Protein 3BRN (pdb70)

InterPro domains:
  IPR002970 Tick histamine-binding protein [PF02098] (32-170)
  IPR012674 Calycin [G3DSA:2.40.128.20] (18-174)
  IPR012674 Calycin [SSF50814] (31-172)

B-factor: mean 43.74, std 11.03, range [18.43, 107.44]

Structure (mmCIF, N/CA/C/O backbone):
data_3BRN
#
_entry.id   3BRN
#
_cell.length_a   91.694
_cell.length_b   91.694
_cell.length_c   37.836
_cell.angle_alpha   90.000
_cell.angle_beta   90.000
_cell.angle_gamma   120.000
#
_symmetry.space_group_name_H-M   'P 31'
#
loop_
_entity.id
_entity.type
_entity.pdbx_description
1 polymer Lipocalin
2 non-p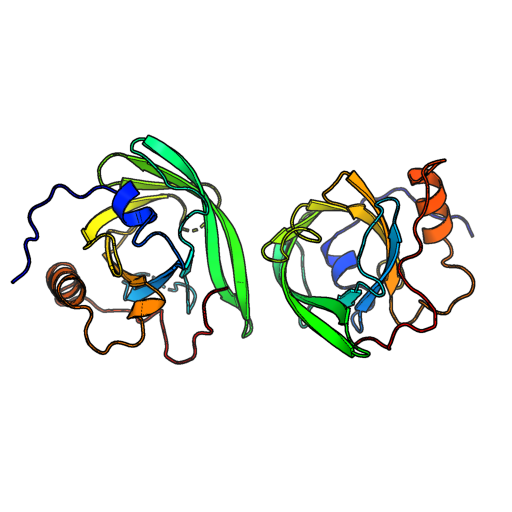olymer SEROTONIN
3 water water
#
loop_
_atom_site.group_PDB
_atom_site.id
_atom_site.type_symbol
_atom_site.label_atom_id
_atom_site.label_alt_id
_atom_site.label_comp_id
_atom_site.label_asym_id
_atom_site.label_entity_id
_atom_site.label_seq_id
_atom_site.pdbx_PDB_ins_code
_atom_site.Cartn_x
_atom_site.Cartn_y
_atom_site.Cartn_z
_atom_site.occupancy
_atom_site.B_iso_or_equiv
_atom_site.auth_seq_id
_atom_site.auth_comp_id
_atom_site.auth_asym_id
_atom_site.auth_atom_id
_atom_site.pdbx_PDB_model_num
ATOM 1 N N . ALA A 1 5 ? -30.388 49.439 -16.350 1.00 52.84 5 ALA A N 1
ATOM 2 C CA . ALA A 1 5 ? -30.952 48.915 -15.063 1.00 59.00 5 ALA A CA 1
ATOM 3 C C . ALA A 1 5 ? -29.918 48.986 -13.937 1.00 57.08 5 ALA A C 1
ATOM 4 O O . ALA A 1 5 ? -28.718 48.791 -14.165 1.00 55.04 5 ALA A O 1
ATOM 6 N N . GLN A 1 6 ? -30.393 49.267 -12.724 1.00 50.46 6 GLN A N 1
ATOM 7 C CA . GLN A 1 6 ? -29.513 49.468 -11.577 1.00 47.33 6 GLN A CA 1
ATOM 8 C C . GLN A 1 6 ? -28.642 48.258 -11.275 1.00 41.60 6 GLN A C 1
ATOM 9 O O . GLN A 1 6 ? -29.075 47.111 -11.416 1.00 39.81 6 GLN A O 1
ATOM 15 N N . CYS A 1 7 ? -27.406 48.528 -10.863 1.00 38.53 7 CYS A N 1
ATOM 16 C CA . CYS A 1 7 ? -26.473 47.481 -10.451 1.00 42.51 7 CYS A CA 1
ATOM 17 C C . CYS A 1 7 ? -26.726 47.186 -8.980 1.00 42.04 7 CYS A C 1
ATOM 18 O O . CYS A 1 7 ? -27.143 48.072 -8.233 1.00 40.13 7 CYS A O 1
ATOM 21 N N . ASP A 1 8 ? -26.420 45.966 -8.551 1.00 36.85 8 ASP A N 1
ATOM 22 C CA . ASP A 1 8 ? -26.570 45.616 -7.149 1.00 38.79 8 ASP A CA 1
ATOM 23 C C . ASP A 1 8 ? -25.224 45.293 -6.526 1.00 35.98 8 ASP A C 1
ATOM 24 O O . ASP A 1 8 ? -24.726 44.182 -6.659 1.00 34.83 8 ASP A O 1
ATOM 29 N N . PHE A 1 9 ? -24.649 46.261 -5.820 1.00 36.01 9 PHE A N 1
ATOM 30 C CA . PHE A 1 9 ? -23.310 46.108 -5.257 1.00 32.02 9 PHE A CA 1
ATOM 31 C C . PHE A 1 9 ? -23.337 45.638 -3.803 1.00 37.54 9 PHE A C 1
ATOM 32 O O . PHE A 1 9 ? -22.324 45.694 -3.106 1.00 35.43 9 PHE A O 1
ATOM 40 N N . GLY A 1 10 ? -24.499 45.176 -3.352 1.00 40.64 10 GLY A N 1
ATOM 41 C CA . GLY A 1 10 ? -24.601 44.419 -2.115 1.00 45.76 10 GLY A CA 1
ATOM 42 C C . GLY A 1 10 ? -24.295 42.968 -2.416 1.00 44.85 10 GLY A C 1
ATOM 43 O O . GLY A 1 10 ? -24.664 42.449 -3.472 1.00 46.07 10 GLY A O 1
ATOM 44 N N . GLY A 1 11 ? -23.516 42.337 -1.556 1.00 47.07 11 GLY A N 1
ATOM 45 C CA . GLY A 1 11 ? -23.177 40.943 -1.790 1.00 49.08 11 GLY A CA 1
ATOM 46 C C . GLY A 1 11 ? -24.100 40.010 -1.028 1.00 49.45 11 GLY A C 1
ATOM 47 O O . GLY A 1 11 ? -25.310 40.223 -0.977 1.00 40.17 11 GLY A O 1
ATOM 48 N N . PRO A 1 12 ? -23.511 38.983 -0.405 1.00 48.77 12 PRO A N 1
ATOM 49 C CA . PRO A 1 12 ? -22.070 38.839 -0.564 1.00 43.91 12 PRO A CA 1
ATOM 50 C C . PRO A 1 12 ? -21.700 38.316 -1.945 1.00 39.18 12 PRO A C 1
ATOM 51 O O . PRO A 1 12 ? -22.571 37.944 -2.731 1.00 35.07 12 PRO A O 1
ATOM 55 N N . PHE A 1 13 ? -20.402 38.300 -2.230 1.00 36.90 13 PHE A N 1
ATOM 56 C CA . PHE A 1 13 ? -19.896 37.796 -3.499 1.00 37.56 13 PHE A CA 1
ATOM 57 C C . PHE A 1 13 ? -19.050 36.545 -3.291 1.00 35.46 13 PHE A C 1
ATOM 58 O O . PHE A 1 13 ? -18.136 36.530 -2.465 1.00 37.79 13 PHE A O 1
ATOM 66 N N . GLN A 1 14 ? -19.363 35.500 -4.047 1.00 32.62 14 GLN A N 1
ATOM 67 C CA . GLN A 1 14 ? -18.796 34.174 -3.817 1.00 31.26 14 GLN A CA 1
ATOM 68 C C . GLN A 1 14 ? -17.650 33.890 -4.788 1.00 37.25 14 GLN A C 1
ATOM 69 O O . GLN A 1 14 ? -17.868 33.812 -5.997 1.00 33.21 14 GLN A O 1
ATOM 75 N N . ALA A 1 15 ? -16.435 33.792 -4.244 1.00 27.00 15 ALA A N 1
ATOM 76 C CA . ALA A 1 15 ? -15.235 33.491 -5.000 1.00 32.35 15 ALA A CA 1
ATOM 77 C C . ALA A 1 15 ? -15.280 32.275 -5.931 1.00 33.44 15 ALA A C 1
ATOM 78 O O . ALA A 1 15 ? -14.798 32.351 -7.052 1.00 34.52 15 ALA A O 1
ATOM 80 N N . TYR A 1 16 ? -15.801 31.138 -5.481 1.00 32.80 16 TYR A N 1
ATOM 81 C CA . TYR A 1 16 ? -15.861 30.000 -6.390 1.00 35.19 16 TYR A CA 1
ATOM 82 C C . TYR A 1 16 ? -16.716 30.304 -7.634 1.00 35.46 16 TYR A C 1
ATOM 83 O O . TYR A 1 16 ? -16.330 29.959 -8.742 1.00 38.24 16 TYR A O 1
ATOM 92 N N . LYS A 1 17 ? -17.811 31.044 -7.464 1.00 31.91 17 LYS A N 1
ATOM 93 C CA . LYS A 1 17 ? -18.629 31.455 -8.604 1.00 32.76 17 LYS A CA 1
ATOM 94 C C . LYS A 1 17 ? -17.916 32.454 -9.515 1.00 33.14 17 LYS A C 1
ATOM 95 O O . LYS A 1 17 ? -18.078 32.420 -10.731 1.00 32.31 17 LYS A O 1
ATOM 101 N N . SER A 1 18 ? -17.165 33.380 -8.931 1.00 31.91 18 SER A N 1
ATOM 102 C CA . SER A 1 18 ? -16.363 34.290 -9.724 1.00 31.15 18 SER A CA 1
ATOM 103 C C . SER A 1 18 ? -15.299 33.528 -10.543 1.00 29.93 18 SER A C 1
ATOM 104 O O . SER A 1 18 ? -15.103 33.783 -11.733 1.00 34.70 18 SER A O 1
ATOM 107 N N . VAL A 1 19 ? -14.566 32.646 -9.882 1.00 27.64 19 VAL A N 1
ATOM 108 C CA . VAL A 1 19 ? -13.474 31.918 -10.521 1.00 32.11 19 VAL A CA 1
ATOM 109 C C . VAL A 1 19 ? -13.986 30.936 -11.590 1.00 35.90 19 VAL A C 1
ATOM 110 O O . VAL A 1 19 ? -13.354 30.752 -12.627 1.00 34.02 19 VAL A O 1
ATOM 114 N N . ASN A 1 20 ? -15.131 30.322 -11.387 1.00 39.66 20 ASN A N 1
ATOM 115 C CA . ASN A 1 20 ? -15.739 29.538 -12.438 1.00 37.34 20 ASN A CA 1
ATOM 116 C C . ASN A 1 20 ? -16.311 30.342 -13.560 1.00 38.11 20 ASN A C 1
ATOM 117 O O . ASN A 1 20 ? -16.293 29.923 -14.665 1.00 41.76 20 ASN A O 1
ATOM 122 N N . GLY A 1 21 ? -16.884 31.478 -13.253 1.00 33.23 21 GLY A N 1
ATOM 123 C CA . GLY A 1 21 ? -17.422 32.373 -14.263 1.00 37.25 21 GLY A CA 1
ATOM 124 C C . GLY A 1 21 ? -18.483 31.706 -15.119 1.00 45.62 21 GLY A C 1
ATOM 125 O O . GLY A 1 21 ? -19.211 30.838 -14.640 1.00 44.50 21 GLY A O 1
ATOM 126 N N . PRO A 1 22 ? -18.460 31.980 -16.432 1.00 46.61 22 PRO A N 1
ATOM 127 C CA . PRO A 1 22 ? -19.492 31.469 -17.327 1.00 49.46 22 PRO A CA 1
ATOM 128 C C . PRO A 1 22 ? -19.372 29.962 -17.507 1.00 49.38 22 PRO A C 1
ATOM 129 O O . PRO A 1 22 ? -20.247 29.339 -18.112 1.00 55.99 22 PRO A O 1
ATOM 133 N N . GLY A 1 23 ? -18.278 29.388 -17.018 1.00 49.95 23 GLY A N 1
ATOM 134 C CA . GLY A 1 23 ? -18.033 27.955 -17.158 1.00 49.69 23 GLY A CA 1
ATOM 135 C C . GLY A 1 23 ? -17.201 27.585 -18.376 1.00 52.15 23 GLY A C 1
ATOM 136 O O . GLY A 1 23 ? -17.202 26.433 -18.816 1.00 48.37 23 GLY A O 1
ATOM 137 N N . ASN A 1 24 ? -16.474 28.561 -18.910 1.00 49.67 24 ASN A N 1
ATOM 138 C CA . ASN A 1 24 ? -15.627 28.356 -20.085 1.00 51.25 24 ASN A CA 1
ATOM 139 C C . ASN A 1 24 ? -14.686 29.548 -20.252 1.00 49.13 24 ASN A C 1
ATOM 140 O O . ASN A 1 24 ? -14.844 30.561 -19.565 1.00 45.92 24 ASN A O 1
ATOM 145 N N . GLY A 1 25 ? -13.671 29.386 -21.100 1.00 39.71 25 GLY A N 1
ATOM 146 C CA . GLY A 1 25 ? -12.763 30.479 -21.454 1.00 40.17 25 GLY A CA 1
ATOM 147 C C . GLY A 1 25 ? -11.879 30.990 -20.326 1.00 37.98 25 GLY A C 1
ATOM 148 O O . GLY A 1 25 ? -11.269 30.204 -19.571 1.00 36.28 25 GLY A O 1
ATOM 149 N N . GLY A 1 26 ? -11.749 32.314 -20.262 1.00 33.86 26 GLY A N 1
ATOM 150 C CA . GLY A 1 26 ? -10.886 32.950 -19.276 1.00 31.90 26 GLY A CA 1
ATOM 151 C C . GLY A 1 26 ? -11.105 34.444 -19.188 1.00 35.88 26 GLY A C 1
ATOM 152 O O . GLY A 1 26 ? -12.021 34.978 -19.813 1.00 31.79 26 GLY A O 1
ATOM 153 N N . TYR A 1 27 ? -10.279 35.098 -18.369 1.00 35.22 27 TYR A N 1
ATOM 154 C CA . TYR A 1 27 ? -10.423 36.514 -18.044 1.00 32.39 27 TYR A CA 1
ATOM 155 C C . TYR A 1 27 ? -9.112 37.268 -18.292 1.00 35.43 27 TYR A C 1
ATOM 156 O O . TYR A 1 27 ? -8.040 36.826 -17.865 1.00 34.19 27 TYR A O 1
ATOM 165 N N . TYR A 1 28 ? -9.206 38.398 -18.995 1.00 29.43 28 TYR A N 1
ATOM 166 C CA . TYR A 1 28 ? -8.076 39.291 -19.152 1.00 32.86 28 TYR A CA 1
ATOM 167 C C . TYR A 1 28 ? -8.105 40.276 -18.008 1.00 31.75 28 TYR A C 1
ATOM 168 O O . TYR A 1 28 ? -9.181 40.750 -17.657 1.00 30.38 28 TYR A O 1
ATOM 177 N N . LEU A 1 29 ? -6.927 40.719 -17.569 1.00 32.16 29 LEU A N 1
ATOM 178 C CA . LEU A 1 29 ? -6.877 41.831 -16.620 1.00 33.74 29 LEU A CA 1
ATOM 179 C C . LEU A 1 29 ? -7.015 43.075 -17.487 1.00 29.68 29 LEU A C 1
ATOM 180 O O . LEU A 1 29 ? -6.150 43.335 -18.309 1.00 32.83 29 LEU A O 1
ATOM 185 N N . ARG A 1 30 ? -8.205 43.687 -17.456 1.00 28.66 30 ARG A N 1
ATOM 186 C CA . ARG A 1 30 ? -8.547 44.795 -18.341 1.00 31.40 30 ARG A CA 1
ATOM 187 C C . ARG A 1 30 ? -8.004 46.138 -17.854 1.00 35.45 30 ARG A C 1
ATOM 188 O O . ARG A 1 30 ? -7.492 46.933 -18.647 1.00 35.15 30 ARG A O 1
ATOM 196 N N . LYS A 1 31 ? -8.232 46.450 -16.580 1.00 32.54 31 LYS A N 1
ATOM 197 C CA . LYS A 1 31 ? -7.711 47.699 -15.999 1.00 32.27 31 LYS A CA 1
ATOM 198 C C . LYS A 1 31 ? -7.210 47.399 -14.601 1.00 33.52 31 LYS A C 1
ATOM 199 O O . LYS A 1 31 ? -7.835 46.623 -13.893 1.00 29.57 31 LYS A O 1
ATOM 205 N N . THR A 1 32 ? -6.215 48.164 -14.143 1.00 31.17 32 THR A N 1
ATOM 206 C CA . THR A 1 32 ? -5.727 48.040 -12.765 1.00 35.67 32 THR A CA 1
ATOM 207 C C . THR A 1 32 ? -5.207 49.388 -12.262 1.00 33.93 32 THR A C 1
ATOM 208 O O . THR A 1 32 ? -4.856 50.261 -13.062 1.00 32.01 32 THR A O 1
ATOM 212 N N . THR A 1 33 ? -5.260 49.601 -10.946 1.00 34.97 33 THR A N 1
ATOM 213 C CA . THR A 1 33 ? -4.623 50.773 -10.347 1.00 30.51 33 THR A CA 1
ATOM 214 C C . THR A 1 33 ? -3.166 50.484 -9.987 1.00 36.45 33 THR A C 1
ATOM 215 O O . THR A 1 33 ? -2.492 51.328 -9.405 1.00 34.70 33 THR A O 1
ATOM 219 N N . LYS A 1 34 ? -2.697 49.266 -10.245 1.00 34.24 34 LYS A N 1
ATOM 220 C CA . LYS A 1 34 ? -1.280 48.987 -10.022 1.00 35.95 34 LYS A CA 1
ATOM 221 C C . LYS A 1 34 ? -0.514 49.178 -11.340 1.00 41.72 34 LYS A C 1
ATOM 222 O O . LYS A 1 34 ? -0.876 48.579 -12.358 1.00 38.35 34 LYS A O 1
ATOM 228 N N . PRO A 1 35 ? 0.558 49.986 -11.317 1.00 39.34 35 PRO A N 1
ATOM 229 C CA . PRO A 1 35 ? 1.379 50.197 -12.506 1.00 44.53 35 PRO A CA 1
ATOM 230 C C . PRO A 1 35 ? 2.392 49.068 -12.721 1.00 44.78 35 PRO A C 1
ATOM 231 O O . PRO A 1 35 ? 2.670 48.292 -11.801 1.00 47.60 35 PRO A O 1
ATOM 235 N N . GLY A 1 36 ? 2.819 48.896 -13.970 1.00 51.74 36 GLY A N 1
ATOM 236 C CA . GLY A 1 36 ? 3.880 47.953 -14.304 1.00 46.08 36 GLY A CA 1
ATOM 237 C C . GLY A 1 36 ? 3.451 46.514 -14.513 1.00 49.44 36 GLY A C 1
ATOM 238 O O . GLY A 1 36 ? 4.294 45.617 -14.559 1.00 47.66 36 GLY A O 1
ATOM 239 N N . THR A 1 37 ? 2.154 46.270 -14.661 1.00 45.18 37 THR A N 1
ATOM 240 C CA . THR A 1 37 ? 1.706 44.893 -14.865 1.00 52.12 37 THR A CA 1
ATOM 241 C C . THR A 1 37 ? 1.902 44.424 -16.321 1.00 52.21 37 THR A C 1
ATOM 242 O O . THR A 1 37 ? 1.816 45.223 -17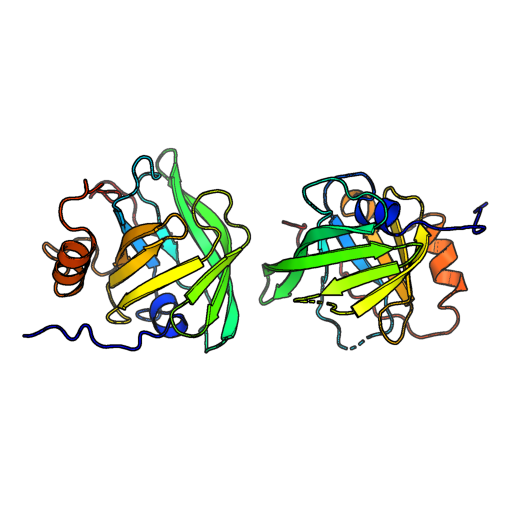.256 1.00 54.17 37 THR A O 1
ATOM 246 N N . PRO A 1 38 ? 2.257 43.144 -16.508 1.00 52.09 38 PRO A N 1
ATOM 247 C CA . PRO A 1 38 ? 2.523 42.631 -17.857 1.00 51.63 38 PRO A CA 1
ATOM 248 C C . PRO A 1 38 ? 1.320 42.822 -18.790 1.00 51.95 38 PRO A C 1
ATOM 249 O O . PRO A 1 38 ? 0.181 42.645 -18.369 1.00 50.66 38 PRO A O 1
ATOM 253 N N . GLU A 1 39 ? 1.575 43.262 -20.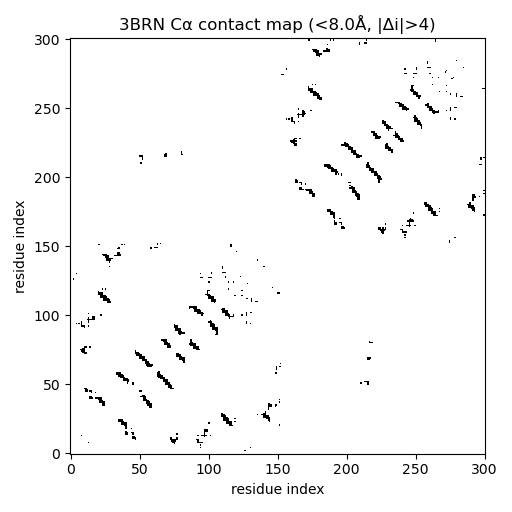021 1.00 46.85 39 GLU A N 1
ATOM 254 C CA . GLU A 1 39 ? 0.531 43.409 -21.035 1.00 44.80 39 GLU A CA 1
ATOM 255 C C . GLU A 1 39 ? -0.174 42.073 -21.246 1.00 40.88 39 GLU A C 1
ATOM 256 O O . GLU A 1 39 ? 0.455 41.019 -21.165 1.00 37.29 39 GLU A O 1
ATOM 262 N N . CYS A 1 40 ? -1.486 42.127 -21.465 1.00 41.99 40 CYS A N 1
ATOM 263 C CA . CYS A 1 40 ? -2.294 40.949 -21.812 1.00 40.59 40 CYS A CA 1
ATOM 264 C C . CYS A 1 40 ? -2.304 39.858 -20.750 1.00 40.23 40 CYS A C 1
ATOM 265 O O . CYS A 1 40 ? -2.465 38.673 -21.073 1.00 36.39 40 CYS A O 1
ATOM 268 N N . ALA A 1 41 ? -2.184 40.260 -19.486 1.00 34.85 41 ALA A N 1
ATOM 269 C CA . ALA A 1 41 ? -2.215 39.321 -18.366 1.00 38.05 41 ALA A CA 1
ATOM 270 C C . ALA A 1 41 ? -3.594 38.669 -18.304 1.00 35.77 41 ALA A C 1
ATOM 271 O O . ALA A 1 41 ? -4.602 39.323 -18.566 1.00 35.46 41 ALA A O 1
ATOM 273 N N . TYR A 1 42 ? -3.640 37.360 -18.070 1.00 32.90 42 TYR A N 1
ATOM 274 C CA . TYR A 1 42 ? -4.917 36.651 -18.067 1.00 33.74 42 TYR A CA 1
ATOM 275 C C . TYR A 1 42 ? -4.861 35.405 -17.187 1.00 31.20 42 TYR A C 1
ATOM 276 O O . TYR A 1 42 ? -3.803 35.004 -16.729 1.00 31.41 42 TYR A O 1
ATOM 285 N N . VAL A 1 43 ? -6.039 34.927 -16.810 1.00 35.68 43 VAL A N 1
ATOM 286 C CA . VAL A 1 43 ? -6.181 33.645 -16.147 1.00 33.77 43 VAL A CA 1
ATOM 287 C C . VAL A 1 43 ? -7.174 32.863 -16.984 1.00 31.39 43 VAL A C 1
ATOM 288 O O . VAL A 1 43 ? -7.984 33.459 -17.688 1.00 37.29 43 VAL A O 1
ATOM 292 N N . LEU A 1 44 ? -7.060 31.533 -16.960 1.00 33.68 44 LEU A N 1
ATOM 293 C CA . LEU A 1 44 ? -8.080 30.673 -17.543 1.00 31.77 44 LEU A CA 1
ATOM 294 C C . LEU A 1 44 ? -8.926 30.128 -16.398 1.00 33.05 44 LEU A C 1
ATOM 295 O O . LEU A 1 44 ? -8.390 29.840 -15.324 1.00 38.96 44 LEU A O 1
ATOM 300 N N . VAL A 1 45 ? -10.232 29.974 -16.618 1.00 31.59 45 VAL A N 1
ATOM 301 C CA . VAL A 1 45 ? -11.080 29.310 -15.620 1.00 36.40 45 VAL A CA 1
ATOM 302 C C . VAL A 1 45 ? -10.588 27.857 -15.412 1.00 36.54 45 VAL A C 1
ATOM 303 O O . VAL A 1 45 ? -10.031 27.259 -16.336 1.00 40.31 45 VAL A O 1
ATOM 307 N N . PRO A 1 46 ? -10.600 27.367 -14.157 1.00 34.54 46 PRO A N 1
ATOM 308 C CA . PRO A 1 46 ? -9.996 26.058 -13.890 1.00 38.73 46 PRO A CA 1
ATOM 309 C C . PRO A 1 46 ? -10.653 24.980 -14.738 1.00 41.84 46 PRO A C 1
ATOM 310 O O . PRO A 1 46 ? -11.790 25.154 -15.193 1.00 42.30 46 PRO A O 1
ATOM 314 N N . GLN A 1 47 ? -9.932 23.896 -14.990 1.00 46.12 47 GLN A N 1
ATOM 315 C CA . GLN A 1 47 ? -10.426 22.882 -15.911 1.00 49.83 47 GLN A CA 1
ATOM 316 C C . GLN A 1 47 ? -11.648 22.138 -15.358 1.00 52.07 47 GLN A C 1
ATOM 317 O O . GLN A 1 47 ? -12.501 21.649 -16.111 1.00 51.67 47 GLN A O 1
ATOM 323 N N . ASN A 1 48 ? -11.770 22.138 -14.038 1.00 53.08 48 ASN A N 1
ATOM 324 C CA . ASN A 1 48 ? -12.899 21.500 -13.375 1.00 54.19 48 ASN A CA 1
ATOM 325 C C . ASN A 1 48 ? -13.632 22.461 -12.439 1.00 53.63 48 ASN A C 1
ATOM 326 O O . ASN A 1 48 ? -13.034 23.390 -11.889 1.00 52.54 48 ASN A O 1
ATOM 331 N N . THR A 1 49 ? -14.942 22.271 -12.320 1.00 49.35 49 THR A N 1
ATOM 332 C CA . THR A 1 49 ? -15.769 23.153 -11.508 1.00 47.77 49 THR A CA 1
ATOM 333 C C . THR A 1 49 ? -15.332 23.210 -10.042 1.00 45.39 49 THR A C 1
ATOM 334 O O . THR A 1 49 ? -14.959 22.195 -9.450 1.00 40.48 49 THR A O 1
ATOM 338 N N . LEU A 1 50 ? -15.141 24.434 -9.559 1.00 43.48 50 LEU A N 1
ATOM 339 C CA . LEU A 1 50 ? -14.845 24.683 -8.155 1.00 39.11 50 LEU A CA 1
ATOM 340 C C . LEU A 1 50 ? -16.142 24.797 -7.373 1.00 41.25 50 LEU A C 1
ATOM 341 O O . LEU A 1 50 ? -17.136 25.320 -7.881 1.00 40.76 50 LEU A O 1
ATOM 346 N N . SER A 1 51 ? -16.132 24.264 -6.157 1.00 37.11 51 SER A N 1
ATOM 347 C CA . SER A 1 51 ? -17.201 24.483 -5.200 1.00 41.09 51 SER A CA 1
ATOM 348 C C . SER A 1 51 ? -16.525 25.130 -4.003 1.00 38.00 51 SER A C 1
ATOM 349 O O . SER A 1 51 ? -15.315 25.266 -3.991 1.00 32.44 51 SER A O 1
ATOM 352 N N . GLU A 1 52 ? -17.308 25.543 -3.014 1.00 40.25 52 GLU A N 1
ATOM 353 C CA . GLU A 1 52 ? -16.794 26.314 -1.876 1.00 34.97 52 GLU A CA 1
ATOM 354 C C . GLU A 1 52 ? -15.675 25.609 -1.111 1.00 37.34 52 GLU A C 1
ATOM 355 O O . GLU A 1 52 ? -15.806 24.442 -0.732 1.00 37.02 52 GLU A O 1
ATOM 361 N N . GLY A 1 53 ? -14.636 26.364 -0.772 1.00 34.11 53 GLY A N 1
ATOM 362 C CA . GLY A 1 53 ? -13.529 25.854 0.046 1.00 39.26 53 GLY A CA 1
ATOM 363 C C . GLY A 1 53 ? -12.464 25.010 -0.648 1.00 34.89 53 GLY A C 1
ATOM 364 O O . GLY A 1 53 ? -11.502 24.577 -0.019 1.00 37.88 53 GLY A O 1
ATOM 365 N N . GLN A 1 54 ? -12.638 24.760 -1.938 1.00 36.79 54 GLN A N 1
ATOM 366 C CA . GLN A 1 54 ? -11.740 23.861 -2.659 1.00 40.32 54 GLN A CA 1
ATOM 367 C C . GLN A 1 54 ? -10.506 24.560 -3.209 1.00 40.15 54 GLN A C 1
ATOM 368 O O . GLN A 1 54 ? -10.477 25.793 -3.327 1.00 39.24 54 GLN A O 1
ATOM 374 N N . SER A 1 55 ? -9.456 23.770 -3.429 1.00 36.60 55 SER A N 1
ATOM 375 C CA . SER A 1 55 ? -8.231 24.227 -4.088 1.00 38.64 55 SER A CA 1
ATOM 376 C C . SER A 1 55 ? -8.135 23.526 -5.419 1.00 39.02 55 SER A C 1
ATOM 377 O O . SER A 1 55 ? -8.620 22.405 -5.573 1.00 42.37 55 SER A O 1
ATOM 380 N N . THR A 1 56 ? -7.506 24.172 -6.389 1.00 36.23 56 THR A N 1
ATOM 381 C CA . THR A 1 56 ? -7.395 23.585 -7.719 1.00 47.21 56 THR A CA 1
ATOM 382 C C . THR A 1 56 ? -6.288 24.288 -8.484 1.00 45.99 56 THR A C 1
ATOM 383 O O . THR A 1 56 ? -5.804 25.330 -8.050 1.00 40.89 56 THR A O 1
ATOM 387 N N . SER A 1 57 ? -5.807 23.652 -9.547 1.00 48.51 57 SER A N 1
ATOM 388 C CA . SER A 1 57 ? -4.813 24.270 -10.421 1.00 43.18 57 SER A CA 1
ATOM 389 C C . SER A 1 57 ? -5.522 25.175 -11.403 1.00 42.65 57 SER A C 1
ATOM 390 O O . SER A 1 57 ? -6.657 24.905 -11.794 1.00 36.78 57 SER A O 1
ATOM 393 N N . PHE A 1 58 ? -4.829 26.219 -11.859 1.00 41.53 58 PHE A N 1
ATOM 394 C CA . PHE A 1 58 ? -5.353 27.044 -12.932 1.00 40.28 58 PHE A CA 1
ATOM 395 C C . PHE A 1 58 ? -4.194 27.589 -13.733 1.00 34.86 58 PHE A C 1
ATOM 396 O O . PHE A 1 58 ? -3.061 27.620 -13.253 1.00 37.24 58 PHE A O 1
ATOM 404 N N . THR A 1 59 ? -4.459 27.870 -14.999 1.00 39.63 59 THR A N 1
ATOM 405 C CA . THR A 1 59 ? -3.451 28.426 -15.895 1.00 43.18 59 THR A CA 1
ATOM 406 C C . THR A 1 59 ? -3.566 29.947 -15.919 1.00 42.11 59 THR A C 1
ATOM 407 O O . THR A 1 59 ? -4.666 30.497 -15.832 1.00 35.93 59 THR A O 1
ATOM 411 N N . TYR A 1 60 ? -2.419 30.610 -15.981 1.00 36.85 60 TYR A N 1
ATOM 412 C CA . TYR A 1 60 ? -2.359 32.057 -16.091 1.00 36.66 60 TYR A CA 1
ATOM 413 C C . TYR A 1 60 ? -1.182 32.424 -16.974 1.00 37.40 60 TYR A C 1
ATOM 414 O O . TYR A 1 60 ? -0.343 31.570 -17.311 1.00 40.17 60 TYR A O 1
ATOM 423 N N . GLY A 1 61 ? -1.201 33.638 -17.494 1.00 37.21 61 GLY A N 1
ATOM 424 C CA . GLY A 1 61 ? -0.171 34.017 -18.435 1.00 35.57 61 GLY A CA 1
ATOM 425 C C . GLY A 1 61 ? -0.208 35.462 -18.839 1.00 37.14 61 GLY A C 1
ATOM 426 O O . GLY A 1 61 ? -0.792 36.309 -18.165 1.00 37.94 61 GLY A O 1
ATOM 427 N N . LYS A 1 62 ? 0.431 35.730 -19.962 1.00 38.23 62 LYS A N 1
ATOM 428 C CA . LYS A 1 62 ? 0.624 37.079 -20.425 1.00 38.41 62 LYS A CA 1
ATOM 429 C C . LYS A 1 62 ? 1.290 36.969 -21.792 1.00 40.83 62 LYS A C 1
ATOM 430 O O . LYS A 1 62 ? 1.719 35.880 -22.195 1.00 38.22 62 LYS A O 1
ATOM 436 N N . LEU A 1 63 ? 1.322 38.079 -22.520 1.00 41.85 63 LEU A N 1
ATOM 437 C CA . LEU A 1 63 ? 1.928 38.111 -23.843 1.00 40.84 63 LEU A CA 1
ATOM 438 C C . LEU A 1 63 ? 3.444 38.144 -23.746 1.00 46.99 63 LEU A C 1
ATOM 439 O O . LEU A 1 63 ? 4.017 38.892 -22.949 1.00 38.07 63 LEU A O 1
ATOM 444 N N . GLN A 1 64 ? 4.095 37.338 -24.580 1.00 53.06 64 GLN A N 1
ATOM 445 C CA . GLN A 1 64 ? 5.540 37.273 -24.568 1.00 54.50 64 GLN A CA 1
ATOM 446 C C . GLN A 1 64 ? 5.906 36.807 -25.966 1.00 51.46 64 GLN A C 1
ATOM 447 O O . GLN A 1 64 ? 5.485 35.738 -26.404 1.00 51.18 64 GLN A O 1
ATOM 453 N N . ASN A 1 65 ? 6.652 37.653 -26.672 1.00 46.31 65 ASN A N 1
ATOM 454 C CA . ASN A 1 65 ? 7.182 37.307 -27.977 1.00 46.54 65 ASN A CA 1
ATOM 455 C C . ASN A 1 65 ? 6.130 36.865 -28.979 1.00 44.03 65 ASN A C 1
ATOM 456 O O . ASN A 1 65 ? 6.333 35.911 -29.740 1.00 47.36 65 ASN A O 1
ATOM 461 N N . GLY A 1 66 ? 4.997 37.560 -28.963 1.00 39.57 66 GLY A N 1
ATOM 462 C CA . GLY A 1 66 ? 3.922 37.298 -29.908 1.00 43.85 66 GLY A CA 1
ATOM 463 C C . GLY A 1 66 ? 2.998 36.175 -29.476 1.00 46.60 66 GLY A C 1
ATOM 464 O O . GLY A 1 66 ? 1.940 35.974 -30.078 1.00 48.50 66 GLY A O 1
ATOM 465 N N . GLN A 1 67 ? 3.354 35.494 -28.390 1.00 45.46 67 GLN A N 1
ATOM 466 C CA . GLN A 1 67 ? 2.544 34.379 -27.899 1.00 49.95 67 GLN A CA 1
ATOM 467 C C . GLN A 1 67 ? 2.080 34.498 -26.450 1.00 47.68 67 GLN A C 1
ATOM 468 O O . GLN A 1 67 ? 2.766 35.072 -25.607 1.00 48.35 67 GLN A O 1
ATOM 474 N N . MET A 1 68 ? 0.908 33.937 -26.169 1.00 52.62 68 MET A N 1
ATOM 475 C CA . MET A 1 68 ? 0.394 33.863 -24.799 1.00 48.77 68 MET A CA 1
ATOM 476 C C . MET A 1 68 ? 1.061 32.689 -24.094 1.00 49.27 68 MET A C 1
ATOM 477 O O . MET A 1 68 ? 0.810 31.531 -24.444 1.00 50.38 68 MET A O 1
ATOM 482 N N . ILE A 1 69 ? 1.918 32.973 -23.117 1.00 45.53 69 ILE A N 1
ATOM 483 C CA . ILE A 1 69 ? 2.553 31.899 -22.355 1.00 45.03 69 ILE A CA 1
ATOM 484 C C . ILE A 1 69 ? 1.629 31.405 -21.252 1.00 47.53 69 ILE A C 1
ATOM 485 O O . ILE A 1 69 ? 0.848 32.184 -20.682 1.00 45.85 69 ILE A O 1
ATOM 490 N N . GLN A 1 70 ? 1.726 30.113 -20.948 1.00 44.86 70 GLN A N 1
ATOM 491 C CA . GLN A 1 70 ? 0.901 29.500 -19.908 1.00 46.39 70 GLN A CA 1
ATOM 492 C C . GLN A 1 70 ? 1.749 29.040 -18.738 1.00 48.48 70 GLN A C 1
ATOM 493 O O . GLN A 1 70 ? 2.743 28.345 -18.916 1.00 50.60 70 GLN A O 1
ATOM 499 N N . LEU A 1 71 ? 1.353 29.444 -17.539 1.00 44.00 71 LEU A N 1
ATOM 500 C CA . LEU A 1 71 ? 1.993 29.006 -16.311 1.00 41.65 71 LEU A CA 1
ATOM 501 C C . LEU A 1 71 ? 0.865 28.493 -15.415 1.00 43.90 71 LEU A C 1
ATOM 502 O O . LEU A 1 71 ? -0.306 28.665 -15.750 1.00 43.86 71 LEU A O 1
ATOM 507 N N . THR A 1 72 ? 1.201 27.706 -14.401 1.00 47.07 72 THR A N 1
ATOM 508 C CA . THR A 1 72 ? 0.170 27.169 -13.523 1.00 47.03 72 THR A CA 1
ATOM 509 C C . THR A 1 72 ? 0.448 27.513 -12.080 1.00 42.32 72 THR A C 1
ATOM 510 O O . THR A 1 72 ? 1.601 27.685 -11.674 1.00 43.34 72 THR A O 1
ATOM 514 N N . ALA A 1 73 ? -0.635 27.684 -11.326 1.00 40.71 73 ALA A N 1
ATOM 515 C CA . ALA A 1 73 ? -0.558 27.922 -9.903 1.00 33.71 73 ALA A CA 1
ATOM 516 C C . ALA A 1 73 ? -1.803 27.318 -9.253 1.00 34.71 73 ALA A C 1
ATOM 517 O O . ALA A 1 73 ? -2.619 26.676 -9.923 1.00 39.57 73 ALA A O 1
ATOM 519 N N . THR A 1 74 ? -1.885 27.442 -7.941 1.00 34.21 74 THR A N 1
ATOM 520 C CA . THR A 1 74 ? -3.017 26.924 -7.198 1.00 38.20 74 THR A CA 1
ATOM 521 C C . THR A 1 74 ? -3.891 28.085 -6.751 1.00 39.19 74 THR A C 1
ATOM 522 O O . THR A 1 74 ? -3.389 29.165 -6.450 1.00 38.22 74 THR A O 1
ATOM 526 N N . VAL A 1 75 ? -5.202 27.870 -6.778 1.00 39.25 75 VAL A N 1
ATOM 527 C CA . VAL A 1 75 ? -6.168 28.839 -6.278 1.00 36.69 75 VAL A CA 1
ATOM 528 C C . VAL A 1 75 ? -7.136 28.115 -5.330 1.00 37.66 75 VAL A C 1
ATOM 529 O O . VAL A 1 75 ? -7.596 27.013 -5.630 1.00 40.26 75 VAL A O 1
ATOM 533 N N . THR A 1 76 ? -7.349 28.693 -4.152 1.00 34.63 76 THR A N 1
ATOM 534 C CA . THR A 1 76 ? -8.288 28.171 -3.162 1.00 39.48 76 THR A CA 1
ATOM 535 C C . THR A 1 76 ? -9.323 29.247 -2.877 1.00 40.66 76 THR A C 1
ATOM 536 O O . THR A 1 76 ? -8.981 30.423 -2.743 1.00 40.78 76 THR A O 1
ATOM 540 N N . VAL A 1 77 ? -10.589 28.849 -2.861 1.00 37.86 77 VAL A N 1
ATOM 541 C CA . VAL A 1 77 ? -11.701 29.789 -2.743 1.00 37.60 77 VAL A CA 1
ATOM 542 C C . VAL A 1 77 ? -12.493 29.623 -1.449 1.00 36.29 77 VAL A C 1
ATOM 543 O O . VAL A 1 77 ? -12.942 28.525 -1.126 1.00 36.82 77 VAL A O 1
ATOM 547 N N . ASN A 1 78 ? -12.649 30.724 -0.714 1.00 39.64 78 ASN A N 1
ATOM 548 C CA . ASN A 1 78 ? -13.470 30.770 0.499 1.00 43.12 78 ASN A CA 1
ATOM 549 C C . ASN A 1 78 ? -14.194 32.124 0.623 1.00 35.33 78 ASN A C 1
ATOM 550 O O . ASN A 1 78 ? -13.553 33.164 0.618 1.00 37.99 78 ASN A O 1
ATOM 555 N N . GLY A 1 79 ? -15.508 32.107 0.827 1.00 33.66 79 GLY A N 1
ATOM 556 C CA . GLY A 1 79 ? -16.258 33.367 0.935 1.00 33.02 79 GLY A CA 1
ATOM 557 C C . GLY A 1 79 ? -15.918 34.213 -0.277 1.00 31.10 79 GLY A C 1
ATOM 558 O O . GLY A 1 79 ? -15.783 33.680 -1.366 1.00 30.33 79 GLY A O 1
ATOM 559 N N . ASP A 1 80 ? -15.560 35.472 -0.057 1.00 32.88 80 ASP A N 1
ATOM 560 C CA . ASP A 1 80 ? -15.147 36.339 -1.157 1.00 33.50 80 ASP A CA 1
ATOM 561 C C . ASP A 1 80 ? -13.645 36.361 -1.431 1.00 38.78 80 ASP A C 1
ATOM 562 O O . ASP A 1 80 ? -13.162 37.222 -2.171 1.00 34.65 80 ASP A O 1
ATOM 567 N N . LYS A 1 81 ? -12.923 35.366 -0.924 1.00 35.13 81 LYS A N 1
ATOM 568 C CA . LYS A 1 81 ? -11.467 35.322 -1.087 1.00 39.68 81 LYS A CA 1
ATOM 569 C C . LYS A 1 81 ? -10.983 34.340 -2.154 1.00 36.14 81 LYS A C 1
ATOM 570 O O . LYS A 1 81 ? -11.350 33.165 -2.149 1.00 37.80 81 LYS A O 1
ATOM 576 N N . ILE A 1 82 ? -10.160 34.846 -3.068 1.00 33.70 82 ILE A N 1
ATOM 577 C CA . ILE A 1 82 ? -9.423 34.017 -4.024 1.00 42.82 82 ILE A CA 1
ATOM 578 C C . ILE A 1 82 ? -7.964 34.031 -3.587 1.00 43.85 82 ILE A C 1
ATOM 579 O O . ILE A 1 82 ? -7.320 35.084 -3.577 1.00 42.66 82 ILE A O 1
ATOM 584 N N . GLU A 1 83 ? -7.509 32.901 -3.057 1.00 39.83 83 GLU A N 1
ATOM 585 C CA . GLU A 1 83 ? -6.157 32.803 -2.514 1.00 42.52 83 GLU A CA 1
ATOM 586 C C . GLU A 1 83 ? -5.254 32.051 -3.470 1.00 40.29 83 GLU A C 1
ATOM 587 O O . GLU A 1 83 ? -5.509 30.892 -3.790 1.00 35.49 83 GLU A O 1
ATOM 593 N N . VAL A 1 84 ? -4.223 32.731 -3.965 1.00 39.48 84 VAL A N 1
ATOM 594 C CA . VAL A 1 84 ? -3.360 32.164 -4.977 1.00 37.83 84 VAL A CA 1
ATOM 595 C C . VAL A 1 84 ? -1.987 31.840 -4.383 1.00 42.56 84 VAL A C 1
ATOM 596 O O . VAL A 1 84 ? -1.482 32.585 -3.532 1.00 37.98 84 VAL A O 1
ATOM 600 N N . THR A 1 85 ? -1.520 30.625 -4.666 1.00 43.21 85 THR A N 1
ATOM 601 C CA . THR A 1 85 ? -0.211 30.154 -4.201 1.00 45.03 85 THR A CA 1
ATOM 602 C C . THR A 1 85 ? 0.588 29.594 -5.375 1.00 40.39 85 THR A C 1
ATOM 603 O O . THR A 1 85 ? 0.058 28.846 -6.200 1.00 41.54 85 THR A O 1
ATOM 607 N N . GLY A 1 86 ? 1.841 30.013 -5.501 1.00 43.48 86 GLY A N 1
ATOM 608 C CA . GLY A 1 86 ? 2.707 29.470 -6.548 1.00 44.89 86 GLY A CA 1
ATOM 609 C C . GLY A 1 86 ? 2.655 30.179 -7.888 1.00 49.33 86 GLY A C 1
ATOM 610 O O . GLY A 1 86 ? 3.041 29.610 -8.918 1.00 45.26 86 GLY A O 1
ATOM 611 N N . ALA A 1 87 ? 2.286 31.456 -7.866 1.00 49.88 87 ALA A N 1
ATOM 612 C CA . ALA A 1 87 ? 2.194 32.245 -9.086 1.00 53.69 87 ALA A CA 1
ATOM 613 C C . ALA A 1 87 ? 3.234 33.367 -9.099 1.00 60.26 87 ALA A C 1
ATOM 614 O O . ALA A 1 87 ? 3.169 34.282 -9.924 1.00 68.79 87 ALA A O 1
ATOM 616 N N . GLY A 1 88 ? 4.191 33.289 -8.180 1.00 66.35 88 GLY A N 1
ATOM 617 C CA . GLY A 1 88 ? 5.278 34.248 -8.128 1.00 71.35 88 GLY A CA 1
ATOM 618 C C . GLY A 1 88 ? 4.846 35.585 -7.560 1.00 75.94 88 GLY A C 1
ATOM 619 O O . GLY A 1 88 ? 3.969 35.651 -6.699 1.00 73.28 88 GLY A O 1
ATOM 620 N N . GLN A 1 89 ? 5.465 36.657 -8.046 1.00 79.44 89 GLN A N 1
ATOM 621 C CA . GLN A 1 89 ? 5.497 37.919 -7.317 1.00 81.71 89 GLN A CA 1
ATOM 622 C C . GLN A 1 89 ? 4.413 38.870 -7.814 1.00 83.05 89 GLN A C 1
ATOM 623 O O . GLN A 1 89 ? 4.442 40.066 -7.524 1.00 89.52 89 GLN A O 1
ATOM 629 N N . ASP A 1 90 ? 3.458 38.330 -8.564 1.00 78.85 90 ASP A N 1
ATOM 630 C CA . ASP A 1 90 ? 2.331 39.116 -9.053 1.00 74.38 90 ASP A CA 1
ATOM 631 C C . ASP A 1 90 ? 1.013 38.605 -8.481 1.00 71.31 90 ASP A C 1
ATOM 632 O O . ASP A 1 90 ? 0.399 39.255 -7.635 1.00 64.20 90 ASP A O 1
ATOM 637 N N . LEU A 1 91 ? 0.585 37.437 -8.948 1.00 62.34 91 LEU A N 1
ATOM 638 C CA . LEU A 1 91 ? -0.756 36.951 -8.675 1.00 55.80 91 LEU A CA 1
ATOM 639 C C . LEU A 1 91 ? -0.905 36.265 -7.316 1.00 51.40 91 LEU A C 1
ATOM 640 O O . LEU A 1 91 ? -2.022 36.105 -6.816 1.00 45.18 91 LEU A O 1
ATOM 645 N N . SER A 1 92 ? 0.215 35.920 -6.683 1.00 50.79 92 SER A N 1
ATOM 646 C CA . SER A 1 92 ? 0.163 35.177 -5.421 1.00 45.92 92 SER A CA 1
ATOM 647 C C . SER A 1 92 ? -0.337 36.025 -4.264 1.00 40.10 92 SER A C 1
ATOM 648 O O . SER A 1 92 ? -0.100 37.231 -4.207 1.00 43.22 92 SER A O 1
ATOM 651 N N . GLY A 1 93 ? -1.096 35.402 -3.368 1.00 39.04 93 GLY A N 1
ATOM 652 C CA . GLY A 1 93 ? -1.666 36.114 -2.245 1.00 34.82 93 GLY A CA 1
ATOM 653 C C . GLY A 1 93 ? -3.180 36.206 -2.361 1.00 38.08 93 GLY A C 1
ATOM 654 O O . GLY A 1 93 ? -3.786 35.583 -3.239 1.00 39.62 93 GLY A O 1
ATOM 655 N N . THR A 1 94 ? -3.772 37.086 -1.569 1.00 35.89 94 THR A N 1
ATOM 656 C CA . THR A 1 94 ? -5.224 37.117 -1.439 1.00 41.48 94 THR A CA 1
ATOM 657 C C . THR A 1 94 ? -5.890 38.170 -2.331 1.00 39.25 94 THR A C 1
ATOM 658 O O . THR A 1 94 ? -5.663 39.368 -2.189 1.00 38.57 94 THR A O 1
ATOM 662 N N . THR A 1 95 ? -6.709 37.704 -3.260 1.00 39.55 95 THR A N 1
ATOM 663 C CA . THR A 1 95 ? -7.535 38.593 -4.065 1.00 38.76 95 THR A CA 1
ATOM 664 C C . THR A 1 95 ? -8.969 38.549 -3.517 1.00 38.17 95 THR A C 1
ATOM 665 O O . THR A 1 95 ? -9.498 37.474 -3.254 1.00 36.52 95 THR A O 1
ATOM 669 N N . THR A 1 96 ? -9.604 39.711 -3.353 1.00 32.58 96 THR A N 1
ATOM 670 C CA . THR A 1 96 ? -10.963 39.765 -2.818 1.00 32.38 96 THR A CA 1
ATOM 671 C C . THR A 1 96 ? -11.925 40.182 -3.931 1.00 31.66 96 THR A C 1
ATOM 672 O O . THR A 1 96 ? -11.696 41.174 -4.611 1.00 27.95 96 THR A O 1
ATOM 676 N N . VAL A 1 97 ? -13.037 39.472 -4.045 1.00 26.46 97 VAL A N 1
ATOM 677 C CA . VAL A 1 97 ? -14.045 39.830 -5.037 1.00 29.63 97 VAL A CA 1
ATOM 678 C C . VAL A 1 97 ? -14.946 40.933 -4.481 1.00 28.82 97 VAL A C 1
ATOM 679 O O . VAL A 1 97 ? -15.662 40.703 -3.523 1.00 28.91 97 VAL A O 1
ATOM 683 N N . LEU A 1 98 ? -14.849 42.140 -5.036 1.00 26.84 98 LEU A N 1
ATOM 684 C CA . LEU A 1 98 ? -15.665 43.259 -4.553 1.00 31.73 98 LEU A CA 1
ATOM 685 C C . LEU A 1 98 ? -17.003 43.245 -5.269 1.00 28.88 98 LEU A C 1
ATOM 686 O O . LEU A 1 98 ? -17.980 43.779 -4.777 1.00 27.82 98 LEU A O 1
ATOM 691 N N . PHE A 1 99 ? -16.995 42.747 -6.500 1.00 27.55 99 PHE A N 1
ATOM 692 C CA . PHE A 1 99 ? -18.211 42.616 -7.282 1.00 30.47 99 PHE A CA 1
ATOM 693 C C . PHE A 1 99 ? -18.007 41.647 -8.437 1.00 29.48 99 PHE A C 1
ATOM 694 O O . PHE A 1 99 ? -16.926 41.547 -8.988 1.00 29.54 99 PHE A O 1
ATOM 702 N N . SER A 1 100 ? -19.055 40.925 -8.816 1.00 34.25 100 SER A N 1
ATOM 703 C CA . SER A 1 100 ? -18.944 40.044 -9.974 1.00 29.04 100 SER A CA 1
ATOM 704 C C . SER A 1 100 ? -20.338 39.734 -10.469 1.00 32.84 100 SER A C 1
ATOM 705 O O . SER A 1 100 ? -21.287 39.817 -9.696 1.00 32.10 100 SER A O 1
ATOM 708 N N . ASP A 1 101 ? -20.473 39.474 -11.768 1.00 34.76 101 ASP A N 1
ATOM 709 C CA . ASP A 1 101 ? -21.742 38.999 -12.315 1.00 42.41 101 ASP A CA 1
ATOM 710 C C . ASP A 1 101 ? -21.647 37.509 -12.650 1.00 33.97 101 ASP A C 1
ATOM 711 O O . ASP A 1 101 ? -22.583 36.912 -13.175 1.00 38.78 101 ASP A O 1
ATOM 716 N N . TYR A 1 102 ? -20.499 36.916 -12.338 1.00 34.85 102 TYR A N 1
ATOM 717 C CA . TYR A 1 102 ? -20.342 35.468 -12.404 1.00 39.11 102 TYR A CA 1
ATOM 718 C C . TYR A 1 102 ? -20.329 34.979 -13.849 1.00 42.62 102 TYR A C 1
ATOM 719 O O . TYR A 1 102 ? -20.487 33.787 -14.112 1.00 37.62 102 TYR A O 1
ATOM 728 N N . ARG A 1 103 ? -20.141 35.907 -14.781 1.00 43.95 103 ARG A N 1
ATOM 729 C CA . ARG A 1 103 ? -20.349 35.624 -16.196 1.00 48.77 103 ARG A CA 1
ATOM 730 C C . ARG A 1 103 ? -19.276 36.286 -17.055 1.00 47.66 103 ARG A C 1
ATOM 731 O O . ARG A 1 103 ? -18.496 35.607 -17.723 1.00 49.17 103 ARG A O 1
ATOM 739 N N . SER A 1 104 ? -19.242 37.614 -17.032 1.00 42.59 104 SER A N 1
ATOM 740 C CA . SER A 1 104 ? -18.404 38.375 -17.951 1.00 41.91 104 SER A CA 1
ATOM 741 C C . SER A 1 104 ? -17.285 39.176 -17.299 1.00 37.88 104 SER A C 1
ATOM 742 O O . SER A 1 104 ? -16.276 39.465 -17.942 1.00 38.09 104 SER A O 1
ATOM 745 N N . CYS A 1 105 ? -17.498 39.632 -16.071 1.00 40.10 105 CYS A N 1
ATOM 746 C CA . CYS A 1 105 ? -16.542 40.558 -15.468 1.00 36.98 105 CYS A CA 1
ATOM 747 C C . CYS A 1 105 ? -16.507 40.487 -13.945 1.00 33.60 105 CYS A C 1
ATOM 748 O O . CYS A 1 105 ? -17.481 40.087 -13.307 1.00 36.62 105 CYS A O 1
ATOM 751 N N . ASP A 1 106 ? -15.397 40.889 -13.352 1.00 29.58 106 ASP A N 1
ATOM 752 C CA . ASP A 1 106 ? -15.224 40.950 -11.923 1.00 26.71 106 ASP A CA 1
ATOM 753 C C . ASP A 1 106 ? -14.549 42.249 -11.562 1.00 25.11 106 ASP A C 1
ATOM 754 O O . ASP A 1 106 ? -13.740 42.731 -12.313 1.00 31.19 106 ASP A O 1
ATOM 759 N N . VAL A 1 107 ? -14.808 42.769 -10.380 1.00 27.07 107 VAL A N 1
ATOM 760 C CA . VAL A 1 107 ? -13.951 43.805 -9.813 1.00 24.89 107 VAL A CA 1
ATOM 761 C C . VAL A 1 107 ? -13.326 43.257 -8.527 1.00 28.57 107 VAL A C 1
ATOM 762 O O . VAL A 1 107 ? -14.035 42.779 -7.655 1.00 28.50 107 VAL A O 1
ATOM 766 N N . MET A 1 108 ? -12.004 43.361 -8.414 1.00 25.26 108 MET A N 1
ATOM 767 C CA . MET A 1 108 ? -11.273 42.756 -7.320 1.00 28.70 108 MET A CA 1
ATOM 768 C C . MET A 1 108 ? -10.495 43.830 -6.565 1.00 26.76 108 MET A C 1
ATOM 769 O O . MET A 1 108 ? -10.095 44.854 -7.141 1.00 28.04 108 MET A O 1
ATOM 774 N N . ARG A 1 109 ? -10.113 43.482 -5.340 1.00 28.32 109 ARG A N 1
ATOM 775 C CA . ARG A 1 109 ? -8.961 44.122 -4.706 1.00 29.08 109 ARG A CA 1
ATOM 776 C C . ARG A 1 109 ? -7.829 43.082 -4.790 1.00 29.82 109 ARG A C 1
ATOM 777 O O . ARG A 1 109 ? -7.975 41.986 -4.278 1.00 36.69 10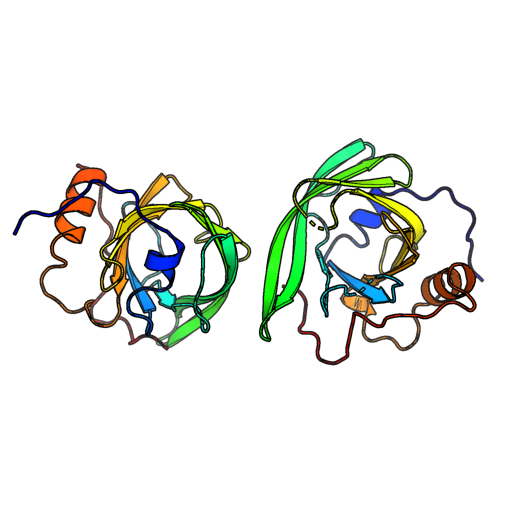9 ARG A O 1
ATOM 785 N N . GLY A 1 110 ? -6.757 43.397 -5.510 1.00 37.42 110 GLY A N 1
ATOM 786 C CA . GLY A 1 110 ? -5.619 42.473 -5.675 1.00 35.47 110 GLY A CA 1
ATOM 787 C C . GLY A 1 110 ? -4.776 42.377 -4.414 1.00 35.90 110 GLY A C 1
ATOM 788 O O . GLY A 1 110 ? -5.012 43.100 -3.447 1.00 30.85 110 GLY A O 1
ATOM 789 N N . PRO A 1 111 ? -3.819 41.438 -4.382 1.00 35.96 111 PRO A N 1
ATOM 790 C CA . PRO A 1 111 ? -3.106 41.193 -3.117 1.00 41.67 111 PRO A CA 1
ATOM 791 C C . PRO A 1 111 ? -2.316 42.396 -2.582 1.00 40.62 111 PRO A C 1
ATOM 792 O O . PRO A 1 111 ? -2.303 42.619 -1.373 1.00 45.38 111 PRO A O 1
ATOM 796 N N . ASP A 1 112 ? -1.848 43.263 -3.482 1.00 38.97 112 ASP A N 1
ATOM 797 C CA . ASP A 1 112 ? -1.106 44.469 -3.100 1.00 33.72 112 ASP A CA 1
ATOM 798 C C . ASP A 1 112 ? -1.989 45.622 -2.625 1.00 38.26 112 ASP A C 1
ATOM 799 O O . ASP A 1 112 ? -1.477 46.667 -2.216 1.00 36.03 112 ASP A O 1
ATOM 804 N N . GLY A 1 113 ? -3.307 45.442 -2.701 1.00 35.76 113 GLY A N 1
ATOM 805 C CA . GLY A 1 113 ? -4.272 46.462 -2.276 1.00 35.02 113 GLY A CA 1
ATOM 806 C C . GLY A 1 113 ? -4.817 47.297 -3.421 1.00 33.35 113 GLY A C 1
A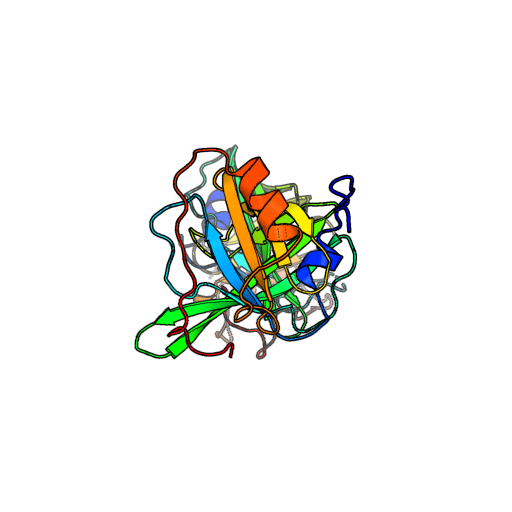TOM 807 O O . GLY A 1 113 ? -5.643 48.181 -3.229 1.00 37.74 113 GLY A O 1
ATOM 808 N N . ASN A 1 114 ? -4.326 47.061 -4.603 1.00 34.93 114 ASN A N 1
ATOM 809 C CA . ASN A 1 114 ? -4.789 47.718 -5.790 1.00 33.84 114 ASN A CA 1
ATOM 810 C C . ASN A 1 114 ? -6.172 47.231 -6.244 1.00 34.26 114 ASN A C 1
ATOM 811 O O . ASN A 1 114 ? -6.599 46.209 -5.834 1.00 32.89 114 ASN A O 1
ATOM 816 N N . TYR A 1 115 ? -6.837 47.998 -7.088 1.00 31.28 115 TYR A N 1
ATOM 817 C CA . TYR A 1 115 ? -8.075 47.575 -7.672 1.00 30.46 115 TYR A CA 1
ATOM 818 C C . TYR A 1 115 ? -7.937 47.077 -9.091 1.00 28.63 115 TYR A C 1
ATOM 819 O O . TYR A 1 115 ? -7.136 47.552 -9.809 1.00 25.73 115 TYR A O 1
ATOM 828 N N . GLU A 1 116 ? -8.796 46.154 -9.477 1.00 30.83 116 GLU A N 1
ATOM 829 C CA . GLU A 1 116 ? -8.643 45.439 -10.744 1.00 31.02 116 GLU A CA 1
ATOM 830 C C . GLU A 1 116 ? -9.985 45.196 -11.399 1.00 28.92 116 GLU A C 1
ATOM 831 O O . GLU A 1 116 ? -10.937 44.769 -10.742 1.00 27.72 116 GLU A O 1
ATOM 837 N N . LEU A 1 117 ? -10.015 45.338 -12.714 1.00 28.15 117 LEU A N 1
ATOM 838 C CA . LEU A 1 117 ? -11.175 44.922 -13.482 1.00 29.41 117 LEU A CA 1
ATOM 839 C C . LEU A 1 117 ? -10.741 43.770 -14.377 1.00 30.36 117 LEU A C 1
ATOM 840 O O . LEU A 1 117 ? -9.868 43.941 -15.221 1.00 32.15 117 LEU A O 1
ATOM 845 N N . TRP A 1 118 ? -11.380 42.632 -14.221 1.00 29.04 118 TRP A N 1
ATOM 846 C CA . TRP A 1 118 ? -11.123 41.481 -15.044 1.00 28.45 118 TRP A CA 1
ATOM 847 C C . TRP A 1 118 ? -12.302 41.241 -15.949 1.00 30.77 118 TRP A C 1
ATOM 848 O O . TRP A 1 118 ? -13.402 41.364 -15.526 1.00 31.89 118 TRP A O 1
ATOM 859 N N . VAL A 1 119 ? -12.062 40.951 -17.218 1.00 34.31 119 VAL A N 1
ATOM 860 C CA . VAL A 1 119 ? -13.161 40.754 -18.169 1.00 29.51 119 VAL A CA 1
ATOM 861 C C . VAL A 1 119 ? -13.000 39.453 -18.946 1.00 32.79 119 VAL A C 1
ATOM 862 O O . VAL A 1 119 ? -11.901 39.113 -19.385 1.00 31.16 119 VAL A O 1
ATOM 866 N N . HIS A 1 120 ? -14.084 38.678 -19.000 1.00 35.11 120 HIS A N 1
ATOM 867 C CA . HIS A 1 120 ? -14.109 37.399 -19.698 1.00 36.47 120 HIS A CA 1
ATOM 868 C C . HIS A 1 120 ? -13.804 37.567 -21.190 1.00 35.06 120 HIS A C 1
ATOM 869 O O . HIS A 1 120 ? -14.217 38.547 -21.804 1.00 31.50 120 HIS A O 1
ATOM 876 N N . SER A 1 121 ? -13.083 36.605 -21.763 1.00 38.43 121 SER A N 1
ATOM 877 C CA . SER A 1 121 ? -12.743 36.636 -23.189 1.00 41.14 121 SER A CA 1
ATOM 878 C C . SER A 1 121 ? -13.955 36.863 -24.111 1.00 42.98 121 SER A C 1
ATOM 879 O O . SER A 1 121 ? -13.847 37.548 -25.125 1.00 37.26 121 SER A O 1
ATOM 882 N N . SER A 1 122 ? -15.125 36.363 -23.726 1.00 41.14 122 SER A N 1
ATOM 883 C CA . SER A 1 122 ? -16.326 36.619 -24.512 1.00 42.69 122 SER A CA 1
ATOM 884 C C . SER A 1 122 ? -16.764 38.087 -24.547 1.00 41.32 122 SER A C 1
ATOM 885 O O . SER A 1 122 ? -17.461 38.506 -25.465 1.00 41.75 122 SER A O 1
ATOM 888 N N . ALA A 1 123 ? -16.365 38.879 -23.555 1.00 39.49 123 ALA A N 1
ATOM 889 C CA . ALA A 1 123 ? -16.876 40.241 -23.443 1.00 36.76 123 ALA A CA 1
ATOM 890 C C . ALA A 1 123 ? -15.801 41.313 -23.587 1.00 39.65 123 ALA A C 1
ATOM 891 O O . ALA A 1 123 ? -16.099 42.497 -23.548 1.00 40.46 123 ALA A O 1
ATOM 893 N N . ILE A 1 124 ? -14.564 40.896 -23.814 1.00 35.48 124 ILE A N 1
ATOM 894 C CA . ILE A 1 124 ? -13.438 41.818 -23.752 1.00 37.77 124 ILE A CA 1
ATOM 895 C C . ILE A 1 124 ? -13.445 42.914 -24.832 1.00 38.90 124 ILE A C 1
ATOM 896 O O . ILE A 1 124 ? -13.006 44.036 -24.581 1.00 39.90 124 ILE A O 1
ATOM 901 N N . ASN A 1 125 ? -14.004 42.620 -26.004 1.00 42.44 125 ASN A N 1
ATOM 902 C CA . ASN A 1 125 ? -14.045 43.605 -27.100 1.00 45.42 125 ASN A CA 1
ATOM 903 C C . ASN A 1 125 ? -15.271 44.523 -27.086 1.00 47.61 125 ASN A C 1
ATOM 904 O O . ASN A 1 125 ? -15.472 45.312 -28.013 1.00 50.53 125 ASN A O 1
ATOM 909 N N . LEU A 1 126 ? -16.079 44.444 -26.032 1.00 47.16 126 LEU A N 1
ATOM 910 C CA . LEU A 1 126 ? -17.251 45.312 -25.934 1.00 50.60 126 LEU A CA 1
ATOM 911 C C . LEU A 1 126 ? -16.833 46.755 -25.691 1.00 51.22 126 LEU A C 1
ATOM 912 O O . LEU A 1 126 ? -15.704 47.025 -25.275 1.00 53.27 126 LEU A O 1
ATOM 917 N N . GLN A 1 127 ? -17.728 47.686 -25.999 1.00 56.33 127 GLN A N 1
ATOM 918 C CA . GLN A 1 127 ? -17.434 49.102 -25.816 1.00 60.06 127 GLN A CA 1
ATOM 919 C C . GLN A 1 127 ? -17.570 49.550 -24.363 1.00 61.65 127 GLN A C 1
ATOM 920 O O . GLN A 1 127 ? -16.987 50.557 -23.959 1.00 61.34 127 GLN A O 1
ATOM 926 N N . SER A 1 128 ? -18.330 48.797 -23.576 1.00 59.33 128 SER A N 1
ATOM 927 C CA . SER A 1 128 ? -18.510 49.128 -22.165 1.00 60.44 128 SER A CA 1
ATOM 928 C C . SER A 1 128 ? -18.761 47.859 -21.370 1.00 53.71 128 SER A C 1
ATOM 929 O O . SER A 1 128 ? -19.452 46.958 -21.836 1.00 58.33 128 SER A O 1
ATOM 932 N N . TYR A 1 129 ? -18.230 47.806 -20.155 1.00 49.10 129 TYR A N 1
ATOM 933 C CA . TYR A 1 129 ? -18.317 46.593 -19.361 1.00 44.77 129 TYR A CA 1
ATOM 934 C C . TYR A 1 129 ? -19.434 46.672 -18.321 1.00 47.86 129 TYR A C 1
ATOM 935 O O . TYR A 1 129 ? -19.452 45.923 -17.345 1.00 50.03 129 TYR A O 1
ATOM 944 N N . GLY A 1 130 ? -20.369 47.592 -18.545 1.00 46.80 130 GLY A N 1
ATOM 945 C CA . GLY A 1 130 ? -21.582 47.677 -17.743 1.00 37.79 130 GLY A CA 1
ATOM 946 C C . GLY A 1 130 ? -21.356 47.906 -16.265 1.00 38.75 130 GLY A C 1
ATOM 947 O O . GLY A 1 130 ? -20.704 48.870 -15.871 1.00 36.54 130 GLY A O 1
ATOM 948 N N . CYS A 1 131 ? -21.951 47.054 -15.437 1.00 36.93 131 CYS A N 1
ATOM 949 C CA . CYS A 1 131 ? -21.921 47.268 -13.996 1.00 39.80 131 CYS A CA 1
ATOM 950 C C . CYS A 1 131 ? -20.526 47.206 -13.413 1.00 37.67 131 CYS A C 1
ATOM 951 O O . CYS A 1 131 ? -20.276 47.753 -12.357 1.00 36.15 131 CYS A O 1
ATOM 954 N N . CYS A 1 132 ? -19.636 46.474 -14.064 1.00 36.25 132 CYS A N 1
ATOM 955 C CA . CYS A 1 132 ? -18.274 46.382 -13.577 1.00 42.40 132 CYS A CA 1
ATOM 956 C C . CYS A 1 132 ? -17.532 47.675 -13.791 1.00 38.67 132 CYS A C 1
ATOM 957 O O . CYS A 1 132 ? -16.660 48.003 -13.008 1.00 38.07 132 CYS A O 1
ATOM 960 N N . ASP A 1 133 ? -17.822 48.348 -14.870 1.00 37.33 133 ASP A N 1
ATOM 961 C CA . ASP A 1 133 ? -17.206 49.619 -15.126 1.00 37.44 133 ASP A CA 1
ATOM 962 C C . ASP A 1 133 ? -17.639 50.589 -14.038 1.00 34.45 133 ASP A C 1
ATOM 963 O O . ASP A 1 133 ? -16.867 51.273 -13.489 1.00 32.99 133 ASP A O 1
ATOM 968 N N . THR A 1 134 ? -18.913 50.608 -13.740 1.00 35.65 134 THR A N 1
ATOM 969 C CA . THR A 1 134 ? -19.423 51.473 -12.691 1.00 30.60 134 THR A CA 1
ATOM 970 C C . THR A 1 134 ? -18.767 51.186 -11.340 1.00 34.18 134 THR A C 1
ATOM 971 O O . THR A 1 134 ? -18.544 52.100 -10.548 1.00 33.48 134 THR A O 1
ATOM 975 N N . LYS A 1 135 ? -18.559 49.911 -11.031 1.00 29.53 135 LYS A N 1
ATOM 976 C CA . LYS A 1 135 ? -18.026 49.535 -9.723 1.00 30.07 135 LYS A CA 1
ATOM 977 C C . LYS A 1 135 ? -16.543 49.869 -9.667 1.00 28.73 135 LYS A C 1
ATOM 978 O O . LYS A 1 135 ? -16.034 50.359 -8.651 1.00 29.01 135 LYS A O 1
ATOM 984 N N . PHE A 1 136 ? -15.841 49.557 -10.750 1.00 27.99 136 PHE A N 1
ATOM 985 C CA . PHE A 1 136 ? -14.404 49.814 -10.797 1.00 28.47 136 PHE A CA 1
ATOM 986 C C . PHE A 1 136 ? -14.131 51.316 -10.660 1.00 28.00 136 PHE A C 1
ATOM 987 O O . PHE A 1 136 ? -13.260 51.735 -9.873 1.00 31.35 136 PHE A O 1
ATOM 995 N N . ALA A 1 137 ? -14.936 52.126 -11.335 1.00 36.24 137 ALA A N 1
ATOM 996 C CA . ALA A 1 137 ? -14.849 53.589 -11.193 1.00 37.86 137 ALA A CA 1
ATOM 997 C C . ALA A 1 137 ? -15.079 54.030 -9.762 1.00 40.09 137 ALA A C 1
ATOM 998 O O . ALA A 1 137 ? -14.357 54.888 -9.253 1.00 40.43 137 ALA A O 1
ATOM 1000 N N . GLN A 1 138 ? -16.068 53.438 -9.092 1.00 41.17 138 GLN A N 1
ATOM 1001 C CA . GLN A 1 138 ? -16.304 53.782 -7.690 1.00 37.60 138 GLN A CA 1
ATOM 1002 C C . GLN A 1 138 ? -15.102 53.531 -6.803 1.00 36.29 138 GLN A C 1
ATOM 1003 O O . GLN A 1 138 ? -14.755 54.377 -5.990 1.00 39.92 138 GLN A O 1
ATOM 1009 N N . VAL A 1 139 ? -14.592 52.303 -6.812 1.00 36.60 139 VAL A N 1
ATOM 1010 C CA . VAL A 1 139 ? -13.498 51.952 -5.916 1.00 34.55 139 VAL A CA 1
ATOM 1011 C C . VAL A 1 139 ? -12.159 52.567 -6.301 1.00 37.17 139 VAL A C 1
ATOM 1012 O O . VAL A 1 139 ? -11.327 52.833 -5.442 1.00 44.84 139 VAL A O 1
ATOM 1016 N N . ALA A 1 140 ? -11.954 52.790 -7.591 1.00 35.40 140 ALA A N 1
ATOM 1017 C CA . ALA A 1 140 ? -10.681 53.298 -8.082 1.00 41.83 140 ALA A CA 1
ATOM 1018 C C . ALA A 1 140 ? -10.561 54.766 -7.716 1.00 42.07 140 ALA A C 1
ATOM 1019 O O . ALA A 1 140 ? -9.472 55.247 -7.395 1.00 41.03 140 ALA A O 1
ATOM 1021 N N . GLY A 1 141 ? -11.689 55.470 -7.770 1.00 38.00 141 GLY A N 1
ATOM 1022 C CA . GLY A 1 141 ? -11.733 56.874 -7.372 1.00 46.97 141 GLY A CA 1
ATOM 1023 C C . GLY A 1 141 ? -10.894 57.699 -8.322 1.00 42.62 141 GLY A C 1
ATOM 1024 O O . GLY A 1 141 ? -10.921 57.474 -9.534 1.00 44.68 141 GLY A O 1
ATOM 1025 N N . GLY A 1 142 ? -10.039 58.546 -7.762 1.00 41.45 142 GLY A N 1
ATOM 1026 C CA . GLY A 1 142 ? -9.183 59.422 -8.570 1.00 46.02 142 GLY A CA 1
ATOM 1027 C C . GLY A 1 142 ? -7.789 58.846 -8.799 1.00 44.05 142 GLY A C 1
ATOM 1028 O O . GLY A 1 142 ? -6.889 59.539 -9.262 1.00 43.54 142 GLY A O 1
ATOM 1029 N N . ARG A 1 143 ? -7.610 57.583 -8.443 1.00 33.58 143 ARG A N 1
ATOM 1030 C CA . ARG A 1 143 ? -6.330 56.887 -8.620 1.00 36.55 143 ARG A CA 1
ATOM 1031 C C . ARG A 1 143 ? -6.044 56.683 -10.105 1.00 33.63 143 ARG A C 1
ATOM 1032 O O . ARG A 1 143 ? -6.966 56.466 -10.902 1.00 37.91 143 ARG A O 1
ATOM 1040 N N . PRO A 1 144 ? -4.762 56.739 -10.488 1.00 33.73 144 PRO A N 1
ATOM 1041 C CA . PRO A 1 144 ? -4.412 56.476 -11.881 1.00 27.99 144 PRO A CA 1
ATOM 1042 C C . PRO A 1 144 ? -4.818 55.067 -12.313 1.00 34.93 144 PRO A C 1
ATOM 1043 O O . PRO A 1 144 ? -4.767 54.139 -11.498 1.00 30.04 144 PRO A O 1
ATOM 1047 N N . ILE A 1 145 ? -5.314 54.946 -13.545 1.00 33.97 145 ILE A N 1
ATOM 1048 C CA . ILE A 1 145 ? -5.766 53.666 -14.096 1.00 36.68 145 ILE A CA 1
ATOM 1049 C C . ILE A 1 145 ? -4.803 53.207 -15.193 1.00 34.27 145 ILE A C 1
ATOM 1050 O O . ILE A 1 145 ? -4.355 54.009 -16.013 1.00 33.25 145 ILE A O 1
ATOM 1055 N N . HIS A 1 146 ? -4.420 51.948 -15.150 1.00 30.70 146 HIS A N 1
ATOM 1056 C CA . HIS A 1 146 ? -3.638 51.347 -16.184 1.00 36.92 146 HIS A CA 1
ATOM 1057 C C . HIS A 1 146 ? -4.368 50.325 -16.999 1.00 41.52 146 HIS A C 1
ATOM 1058 O O . HIS A 1 146 ? -4.914 49.392 -16.472 1.00 39.44 146 HIS A O 1
ATOM 1065 N N . HIS A 1 147 ? -4.325 50.492 -18.297 1.00 37.38 147 HIS A N 1
ATOM 1066 C CA . HIS A 1 147 ? -5.079 49.673 -19.189 1.00 39.52 147 HIS A CA 1
ATOM 1067 C C . HIS A 1 147 ? -4.293 48.509 -19.750 1.00 41.07 147 HIS A C 1
ATOM 1068 O O . HIS A 1 147 ? -3.536 48.679 -20.653 1.00 44.19 147 HIS A O 1
ATOM 1075 N N . THR A 1 148 ? -4.492 47.329 -19.195 1.00 38.94 148 THR A N 1
ATOM 1076 C CA . THR A 1 148 ? -3.563 46.217 -19.346 1.00 36.46 148 THR A CA 1
ATOM 1077 C C . THR A 1 148 ? -3.830 45.383 -20.587 1.00 36.41 148 THR A C 1
ATOM 1078 O O . THR A 1 148 ? -2.985 44.597 -20.991 1.00 41.30 148 THR A O 1
ATOM 1082 N N . TRP A 1 149 ? -5.091 45.344 -20.990 1.00 38.01 149 TRP A N 1
ATOM 1083 C CA . TRP A 1 149 ? -5.504 44.660 -22.206 1.00 37.04 149 TRP A CA 1
ATOM 1084 C C . TRP A 1 149 ? -5.579 45.681 -23.312 1.00 36.95 149 TRP A C 1
ATOM 1085 O O . TRP A 1 149 ? -5.939 46.835 -23.068 1.00 35.91 149 TRP A O 1
ATOM 1096 N N . GLN A 1 150 ? -5.116 45.278 -24.491 1.00 36.05 150 GLN A N 1
ATOM 1097 C CA . GLN A 1 150 ? -5.209 46.080 -25.696 1.00 33.70 150 GLN A CA 1
ATOM 1098 C C . GLN A 1 150 ? -5.719 45.194 -26.818 1.00 29.48 150 GLN A C 1
ATOM 1099 O O . GLN A 1 150 ? -5.595 43.979 -26.763 1.00 27.56 150 GLN A O 1
ATOM 1105 N N . THR A 1 151 ? -6.397 45.804 -27.772 1.00 29.49 151 THR A N 1
ATOM 1106 C CA . THR A 1 151 ? -6.998 45.080 -28.880 1.00 37.27 151 THR A CA 1
ATOM 1107 C C . THR A 1 151 ? -6.012 44.191 -29.649 1.00 38.45 151 THR A C 1
ATOM 1108 O O . THR A 1 151 ? -6.422 43.236 -30.322 1.00 38.49 151 THR A O 1
ATOM 1112 N N . TYR A 1 152 ? -4.716 44.486 -29.529 1.00 39.76 152 TYR A N 1
ATOM 1113 C CA . TYR A 1 152 ? -3.668 43.693 -30.181 1.00 39.37 152 TYR A CA 1
ATOM 1114 C C . TYR A 1 152 ? -3.314 42.431 -29.402 1.00 39.44 152 TYR A C 1
ATOM 1115 O O . TYR A 1 152 ? -2.507 41.625 -29.868 1.00 38.93 152 TYR A O 1
ATOM 1124 N N . CYS A 1 153 ? -3.848 42.291 -28.188 1.00 36.06 153 CYS A N 1
ATOM 1125 C CA . CYS A 1 153 ? -3.593 41.094 -27.385 1.00 39.57 153 CYS A CA 1
ATOM 1126 C C . CYS A 1 153 ? -4.087 39.838 -28.112 1.00 38.10 153 CYS A C 1
ATOM 1127 O O . CYS A 1 153 ? -5.211 39.807 -28.601 1.00 38.32 153 CYS A O 1
ATOM 1130 N N . PRO A 1 154 ? -3.269 38.774 -28.141 1.00 38.94 154 PRO A N 1
ATOM 1131 C CA . PRO A 1 154 ? -3.771 37.550 -28.761 1.00 44.10 154 PRO A CA 1
ATOM 1132 C C . PRO A 1 154 ? -5.001 37.008 -28.021 1.00 46.93 154 PRO A C 1
ATOM 1133 O O . PRO A 1 154 ? -5.320 37.485 -26.924 1.00 51.16 154 PRO A O 1
ATOM 1137 N N . PRO A 1 155 ? -5.757 36.107 -28.668 1.00 47.69 155 PRO A N 1
ATOM 1138 C CA . PRO A 1 155 ? -6.884 35.441 -28.014 1.00 46.06 155 PRO A CA 1
ATOM 1139 C C . PRO A 1 155 ? -6.357 34.505 -26.939 1.00 42.37 155 PRO A C 1
ATOM 1140 O O . PRO A 1 155 ? -5.173 34.169 -26.946 1.00 42.44 155 PRO A O 1
ATOM 1144 N N . LEU A 1 156 ? -7.211 34.116 -25.999 1.00 40.33 156 LEU A N 1
ATOM 1145 C CA . LEU A 1 156 ? -6.762 33.246 -24.922 1.00 45.66 156 LEU A CA 1
ATOM 1146 C C . LEU A 1 156 ? -6.452 31.858 -25.459 1.00 44.99 156 LEU A C 1
ATOM 1147 O O . LEU A 1 156 ? -7.098 31.399 -26.407 1.00 43.75 156 LEU A O 1
ATOM 1152 N N . PRO A 1 157 ? -5.374 31.246 -24.944 1.00 44.47 157 PRO A N 1
ATOM 1153 C CA . PRO A 1 157 ? -5.031 29.862 -25.262 1.00 46.91 157 PRO A CA 1
ATOM 1154 C C . PRO A 1 157 ? -6.175 28.909 -24.899 1.00 48.98 157 PRO A C 1
ATOM 1155 O O . PRO A 1 157 ? -6.456 27.944 -25.610 1.00 54.18 157 PRO A O 1
ATOM 1160 N N . GLN B 1 6 ? 28.469 1.567 5.709 1.00 57.84 6 GLN B N 1
ATOM 1161 C CA . GLN B 1 6 ? 28.054 1.565 7.149 1.00 55.99 6 GLN B CA 1
ATOM 1162 C C . GLN B 1 6 ? 27.374 2.871 7.488 1.00 58.45 6 GLN B C 1
ATOM 1163 O O . GLN B 1 6 ? 27.755 3.929 6.985 1.00 59.60 6 GLN B O 1
ATOM 1169 N N . CYS B 1 7 ? 26.402 2.803 8.388 1.00 60.05 7 CYS B N 1
ATOM 1170 C CA . CYS B 1 7 ? 25.601 3.970 8.729 1.00 59.00 7 CYS B CA 1
ATOM 1171 C C . CYS B 1 7 ? 25.694 4.319 10.208 1.00 57.95 7 CYS B C 1
ATOM 1172 O O . CYS B 1 7 ? 25.426 3.482 11.071 1.00 56.24 7 CYS B O 1
ATOM 1175 N N . ASP B 1 8 ? 26.071 5.560 10.501 1.00 57.65 8 ASP B N 1
ATOM 1176 C CA . ASP B 1 8 ? 26.061 6.028 11.882 1.00 56.27 8 ASP B CA 1
ATOM 1177 C C . ASP B 1 8 ? 24.655 6.485 12.252 1.00 52.40 8 ASP B C 1
ATOM 1178 O O . ASP B 1 8 ? 24.277 7.631 11.998 1.00 51.60 8 ASP B O 1
ATOM 1183 N N . PHE B 1 9 ? 23.867 5.560 12.798 1.00 46.95 9 PHE B N 1
ATOM 1184 C CA . PHE B 1 9 ? 22.485 5.848 13.164 1.00 49.95 9 PHE B CA 1
ATOM 1185 C C . PHE B 1 9 ? 22.381 6.382 14.589 1.00 50.26 9 PHE B C 1
ATOM 1186 O O . PHE B 1 9 ? 21.278 6.343 15.207 1.00 49.77 9 PHE B O 1
ATOM 1194 N N . GLY B 1 10 ? 23.551 6.770 15.140 1.00 52.08 10 GLY B N 1
ATOM 1195 C CA . GLY B 1 10 ? 23.597 7.365 16.466 1.00 52.36 10 GLY B CA 1
ATOM 1196 C C . GLY B 1 10 ? 23.357 8.856 16.336 1.00 59.18 10 GLY B C 1
ATOM 1197 O O . GLY B 1 10 ? 24.006 9.528 15.531 1.00 61.47 10 GLY B O 1
ATOM 1198 N N . GLY B 1 11 ? 22.351 9.356 17.043 1.00 55.99 11 GLY B N 1
ATOM 1199 C CA . GLY B 1 11 ? 21.995 10.760 16.941 1.00 57.54 11 GLY B CA 1
ATOM 1200 C C . GLY B 1 11 ? 22.976 11.643 17.681 1.00 58.96 11 GLY B C 1
ATOM 1201 O O . GLY B 1 11 ? 24.182 11.390 17.665 1.00 58.23 11 GLY B O 1
ATOM 1202 N N . PRO B 1 12 ? 22.464 12.732 18.273 1.00 57.53 12 PRO B N 1
ATOM 1203 C CA . PRO B 1 12 ? 21.045 13.023 18.132 1.00 54.79 12 PRO B CA 1
ATOM 1204 C C . PRO B 1 12 ? 20.790 13.660 16.768 1.00 56.31 12 PRO B C 1
ATOM 1205 O O . PRO B 1 12 ? 21.758 14.149 16.132 1.00 59.60 12 PRO B O 1
ATOM 1209 N N . PHE B 1 13 ? 19.497 13.663 16.324 1.00 55.48 13 PHE B N 1
ATOM 1210 C CA . PHE B 1 13 ? 19.163 14.320 15.052 1.00 52.55 13 PHE B CA 1
ATOM 1211 C C . PHE B 1 13 ? 18.416 15.639 15.216 1.00 54.19 13 PHE B C 1
ATOM 1212 O O . PHE B 1 13 ? 17.595 15.802 16.123 1.00 52.65 13 PHE B O 1
ATOM 1220 N N . GLN B 1 14 ? 18.727 16.597 14.346 1.00 51.67 14 GLN B N 1
ATOM 1221 C CA . GLN B 1 14 ? 18.196 17.951 14.475 1.00 51.29 14 GLN B CA 1
ATOM 1222 C C . GLN B 1 14 ? 17.146 18.268 13.409 1.00 47.06 14 GLN B C 1
ATOM 1223 O O . GLN B 1 14 ? 17.435 18.233 12.213 1.00 46.20 14 GLN B O 1
ATOM 1229 N N . ALA B 1 15 ? 15.905 18.492 13.858 1.00 38.49 15 ALA B N 1
ATOM 1230 C CA . ALA B 1 15 ? 14.779 18.793 12.969 1.00 39.28 15 ALA B CA 1
ATOM 1231 C C . ALA B 1 15 ? 15.042 19.903 11.959 1.00 37.63 15 ALA B C 1
ATOM 1232 O O . ALA B 1 15 ? 14.541 19.846 10.839 1.00 43.69 15 ALA B O 1
ATOM 1234 N N . TYR B 1 16 ? 15.758 20.946 12.363 1.00 37.57 16 TYR B N 1
ATOM 1235 C CA . TYR B 1 16 ? 15.923 22.109 11.476 1.00 41.71 16 TYR B CA 1
ATOM 1236 C C . TYR B 1 16 ? 16.917 21.812 10.364 1.00 39.35 16 TYR B C 1
ATOM 1237 O O . TYR B 1 16 ? 16.803 22.338 9.258 1.00 40.18 16 TYR B O 1
ATOM 1246 N N . LYS B 1 17 ? 17.949 21.052 10.703 1.00 42.41 17 LYS B N 1
ATOM 1247 C CA . LYS B 1 17 ? 18.926 20.583 9.731 1.00 44.17 17 LYS B CA 1
ATOM 1248 C C . LYS B 1 17 ? 18.265 19.656 8.703 1.00 43.51 17 LYS B C 1
ATOM 1249 O O . LYS B 1 17 ? 18.688 19.585 7.544 1.00 46.06 17 LYS B O 1
ATOM 1255 N N . SER B 1 18 ? 17.278 18.894 9.166 1.00 40.60 18 SER B N 1
ATOM 1256 C CA . SER B 1 18 ? 16.498 18.012 8.314 1.00 39.68 18 SER B CA 1
ATOM 1257 C C . SER B 1 18 ? 15.505 18.782 7.441 1.00 42.01 18 SER B C 1
ATOM 1258 O O . SER B 1 18 ? 15.219 18.382 6.315 1.00 44.30 18 SER B O 1
ATOM 1261 N N . VAL B 1 19 ? 14.880 19.802 8.015 1.00 38.88 19 VAL B N 1
ATOM 1262 C CA . VAL B 1 19 ? 13.897 20.592 7.283 1.00 33.10 19 VAL B CA 1
ATOM 1263 C C . VAL B 1 19 ? 14.544 21.425 6.181 1.00 36.18 19 VAL B C 1
ATOM 1264 O O . VAL B 1 19 ? 14.032 21.486 5.060 1.00 40.69 19 VAL B O 1
ATOM 1268 N N . ASN B 1 20 ? 15.698 22.013 6.477 1.00 30.90 20 ASN B N 1
ATOM 1269 C CA . ASN B 1 20 ? 16.464 22.747 5.468 1.00 32.31 20 ASN B CA 1
ATOM 1270 C C . ASN B 1 20 ? 17.046 21.796 4.408 1.00 33.92 20 ASN B C 1
ATOM 1271 O O . ASN B 1 20 ? 17.351 22.204 3.286 1.00 28.78 20 ASN B O 1
ATOM 1276 N N . GLY B 1 21 ? 17.329 20.568 4.822 1.00 36.18 21 GLY B N 1
ATOM 1277 C CA . GLY B 1 21 ? 18.014 19.613 3.951 1.00 39.40 21 GLY B CA 1
ATOM 1278 C C . GLY B 1 21 ? 19.225 20.254 3.298 1.00 43.56 21 GLY B C 1
ATOM 1279 O O . GLY B 1 21 ? 19.951 21.020 3.944 1.00 43.26 21 GLY B O 1
ATOM 1280 N N . PRO B 1 22 ? 19.399 20.022 1.985 1.00 47.12 22 PRO B N 1
ATOM 1281 C CA . PRO B 1 22 ? 20.515 20.578 1.223 1.00 46.04 22 PRO B CA 1
ATOM 1282 C C . PRO B 1 22 ? 20.288 22.030 0.828 1.00 45.27 22 PRO B C 1
ATOM 1283 O O . PRO B 1 22 ? 21.029 22.566 0.008 1.00 44.78 22 PRO B O 1
ATOM 1287 N N . GLY B 1 23 ? 19.220 22.636 1.339 1.00 43.31 23 GLY B N 1
ATOM 1288 C CA . GLY B 1 23 ? 18.999 24.062 1.142 1.00 40.06 23 GLY B CA 1
ATOM 1289 C C . GLY B 1 23 ? 18.410 24.482 -0.192 1.00 37.94 23 GLY B C 1
ATOM 1290 O O . GLY B 1 23 ? 18.514 25.646 -0.579 1.00 37.89 23 GLY B O 1
ATOM 1291 N N . ASN B 1 24 ? 17.785 23.542 -0.897 1.00 42.92 24 ASN B N 1
ATOM 1292 C CA . ASN B 1 24 ? 17.079 23.854 -2.145 1.00 40.83 24 ASN B CA 1
ATOM 1293 C C . ASN B 1 24 ? 16.122 22.723 -2.500 1.00 39.78 24 ASN B C 1
ATOM 1294 O O . ASN B 1 24 ? 16.259 21.610 -1.987 1.00 32.08 24 ASN B O 1
ATOM 1299 N N . GLY B 1 25 ? 15.169 23.008 -3.387 1.00 37.28 25 GLY B N 1
ATOM 1300 C CA . GLY B 1 25 ? 14.234 21.990 -3.879 1.00 39.25 25 GLY B CA 1
ATOM 1301 C C . GLY B 1 25 ? 13.202 21.564 -2.846 1.00 31.68 25 GLY B C 1
ATOM 1302 O O . GLY B 1 25 ? 12.707 22.380 -2.089 1.00 36.14 25 GLY B O 1
ATOM 1303 N N . GLY B 1 26 ? 12.942 20.264 -2.766 1.00 34.59 26 GLY B N 1
ATOM 1304 C CA . GLY B 1 26 ? 11.990 19.744 -1.798 1.00 31.80 26 GLY B CA 1
ATOM 1305 C C . GLY B 1 26 ? 12.091 18.242 -1.640 1.00 34.71 26 GLY B C 1
ATOM 1306 O O . GLY B 1 26 ? 12.967 17.595 -2.220 1.00 33.63 26 GLY B O 1
ATOM 1307 N N . TYR B 1 27 ? 11.161 17.679 -0.884 1.00 29.35 27 TYR B N 1
ATOM 1308 C CA . TYR B 1 27 ? 11.169 16.250 -0.606 1.00 31.12 27 TYR B CA 1
ATOM 1309 C C . TYR B 1 27 ? 9.817 15.645 -0.996 1.00 29.11 27 TYR B C 1
ATOM 1310 O O . TYR B 1 27 ? 8.769 16.234 -0.726 1.00 33.95 27 TYR B O 1
ATOM 1319 N N . TYR B 1 28 ? 9.853 14.477 -1.626 1.00 26.97 28 TYR B N 1
ATOM 1320 C CA . TYR B 1 28 ? 8.665 13.660 -1.879 1.00 28.65 28 TYR B CA 1
ATOM 1321 C C . TYR B 1 28 ? 8.493 12.653 -0.747 1.00 28.81 28 TYR B C 1
ATOM 1322 O O . TYR B 1 28 ? 9.480 12.077 -0.285 1.00 34.31 28 TYR B O 1
ATOM 1331 N N . LEU B 1 29 ? 7.244 12.327 -0.410 1.00 35.40 29 LEU B N 1
ATOM 1332 C CA . LEU B 1 29 ? 6.976 11.235 0.512 1.00 29.12 29 LEU B CA 1
ATOM 1333 C C . LEU B 1 29 ? 7.118 9.984 -0.344 1.00 34.24 29 LEU B C 1
ATOM 1334 O O . LEU B 1 29 ? 6.272 9.722 -1.198 1.00 34.55 29 LEU B O 1
ATOM 1339 N N . ARG B 1 30 ? 8.260 9.296 -0.203 1.00 29.61 30 ARG B N 1
ATOM 1340 C CA . ARG B 1 30 ? 8.572 8.131 -1.039 1.00 32.26 30 ARG B CA 1
ATOM 1341 C C . ARG B 1 30 ? 7.846 6.873 -0.579 1.00 33.79 30 ARG B C 1
ATOM 1342 O O . ARG B 1 30 ? 7.317 6.119 -1.396 1.00 41.02 30 ARG B O 1
ATOM 1350 N N . LYS B 1 31 ? 7.884 6.612 0.725 1.00 36.24 31 LYS B N 1
ATOM 1351 C CA . LYS B 1 31 ? 7.224 5.448 1.308 1.00 40.79 31 LYS B CA 1
ATOM 1352 C C . LYS B 1 31 ? 6.580 5.811 2.645 1.00 44.02 31 LYS B C 1
ATOM 1353 O O . LYS B 1 31 ? 7.103 6.651 3.380 1.00 45.44 31 LYS B O 1
ATOM 1359 N N . THR B 1 32 ? 5.484 5.134 2.986 1.00 47.51 32 THR B N 1
ATOM 1360 C CA . THR B 1 32 ? 4.802 5.355 4.268 1.00 46.76 32 THR B CA 1
ATOM 1361 C C . THR B 1 32 ? 3.935 4.174 4.732 1.00 49.72 32 THR B C 1
ATOM 1362 O O . THR B 1 32 ? 3.983 3.098 4.134 1.00 42.70 32 THR B O 1
ATOM 1366 N N . THR B 1 33 ? 3.115 4.406 5.767 1.00 45.99 33 THR B N 1
ATOM 1367 C CA . THR B 1 33 ? 2.175 3.400 6.293 1.00 49.16 33 THR B CA 1
ATOM 1368 C C . THR B 1 33 ? 0.744 3.917 6.482 1.00 49.16 33 THR B C 1
ATOM 1369 O O . THR B 1 33 ? -0.186 3.129 6.680 1.00 44.63 33 THR B O 1
ATOM 1373 N N . LYS B 1 34 ? 0.602 5.238 6.466 1.00 48.85 34 LYS B N 1
ATOM 1374 C CA . LYS B 1 34 ? -0.674 5.877 6.189 1.00 56.60 34 LYS B CA 1
ATOM 1375 C C . LYS B 1 34 ? -1.268 5.340 4.896 1.00 62.06 34 LYS B C 1
ATOM 1376 O O . LYS B 1 34 ? -0.563 5.148 3.905 1.00 66.77 34 LYS B O 1
ATOM 1382 N N . GLY B 1 36 ? -4.354 6.052 3.285 1.00 55.76 36 GLY B N 1
ATOM 1383 C CA . GLY B 1 36 ? -5.040 6.714 2.184 1.00 53.08 36 GLY B CA 1
ATOM 1384 C C . GLY B 1 36 ? -4.463 8.094 1.920 1.00 51.02 36 GLY B C 1
ATOM 1385 O O . GLY B 1 36 ? -5.206 9.048 1.680 1.00 49.03 36 GLY B O 1
ATOM 1386 N N . THR B 1 37 ? -3.144 8.217 2.057 1.00 50.50 37 THR B N 1
ATOM 1387 C CA . THR B 1 37 ? -2.454 9.475 1.774 1.00 51.95 37 THR B CA 1
ATOM 1388 C C . THR B 1 37 ? -2.464 9.799 0.276 1.00 50.43 37 THR B C 1
ATOM 1389 O O . THR B 1 37 ? -2.334 8.897 -0.563 1.00 51.10 37 THR B O 1
ATOM 1393 N N . PRO B 1 38 ? -2.648 11.087 -0.065 1.00 48.35 38 PRO B N 1
ATOM 1394 C CA . PRO B 1 38 ? -2.724 11.539 -1.449 1.00 47.65 38 PRO B CA 1
ATOM 1395 C C . PRO B 1 38 ? -1.453 11.209 -2.209 1.00 42.33 38 PRO B C 1
ATOM 1396 O O . PRO B 1 38 ? -0.360 11.355 -1.669 1.00 41.61 38 PRO B O 1
ATOM 1400 N N . GLU B 1 39 ? -1.602 10.775 -3.456 1.00 45.60 39 GLU B N 1
ATOM 1401 C CA . GLU B 1 39 ? -0.458 10.438 -4.299 1.00 44.78 39 GLU B CA 1
ATOM 1402 C C . GLU B 1 39 ? 0.424 11.658 -4.530 1.00 37.13 39 GLU B C 1
ATOM 1403 O O . GLU B 1 39 ? -0.059 12.781 -4.548 1.00 39.02 39 GLU B O 1
ATOM 1409 N N . CYS B 1 40 ? 1.729 11.421 -4.610 1.00 35.59 40 CYS B N 1
ATOM 1410 C CA . CYS B 1 40 ? 2.722 12.459 -4.879 1.00 34.00 40 CYS B CA 1
ATOM 1411 C C . CYS B 1 40 ? 2.802 13.573 -3.845 1.00 34.27 40 CYS B C 1
ATOM 1412 O O . CYS B 1 40 ? 3.188 14.708 -4.172 1.00 31.55 40 CYS B O 1
ATOM 1415 N N . ALA B 1 41 ? 2.474 13.275 -2.595 1.00 29.54 41 ALA B N 1
ATOM 1416 C CA . ALA B 1 41 ? 2.558 14.315 -1.565 1.00 34.81 41 ALA B CA 1
ATOM 1417 C C . ALA B 1 41 ? 4.002 14.775 -1.496 1.00 32.38 41 ALA B C 1
ATOM 1418 O O . ALA B 1 41 ? 4.900 13.960 -1.638 1.00 28.99 41 ALA B O 1
ATOM 1420 N N . TYR B 1 42 ? 4.241 16.053 -1.205 1.00 31.47 42 TYR B N 1
ATOM 1421 C CA . TYR B 1 42 ? 5.578 16.630 -1.162 1.00 26.86 42 TYR B CA 1
ATOM 1422 C C . TYR B 1 42 ? 5.655 17.838 -0.222 1.00 28.38 42 TYR B C 1
ATOM 1423 O O . TYR B 1 42 ? 4.666 18.383 0.116 1.00 29.70 42 TYR B O 1
ATOM 1432 N N . VAL B 1 43 ? 6.857 18.237 0.146 1.00 34.87 43 VAL B N 1
ATOM 1433 C CA . VAL B 1 43 ? 7.100 19.552 0.750 1.00 33.74 43 VAL B CA 1
ATOM 1434 C C . VAL B 1 43 ? 8.255 20.229 -0.002 1.00 35.66 43 VAL B C 1
ATOM 1435 O O . VAL B 1 43 ? 9.021 19.567 -0.692 1.00 33.25 43 VAL B O 1
ATOM 1439 N N . LEU B 1 44 ? 8.329 21.554 0.070 1.00 30.95 44 LEU B N 1
ATOM 1440 C CA . LEU B 1 44 ? 9.492 22.282 -0.447 1.00 33.88 44 LEU B CA 1
ATOM 1441 C C . LEU B 1 44 ? 10.278 22.769 0.764 1.00 33.91 44 LEU B C 1
ATOM 1442 O O . LEU B 1 44 ? 9.687 23.037 1.812 1.00 31.73 44 LEU B O 1
ATOM 1447 N N . VAL B 1 45 ? 11.606 22.799 0.668 1.00 29.56 45 VAL B N 1
ATOM 1448 C CA . VAL B 1 45 ? 12.394 23.314 1.780 1.00 31.40 45 VAL B CA 1
ATOM 1449 C C . VAL B 1 45 ? 11.952 24.771 1.983 1.00 35.52 45 VAL B C 1
ATOM 1450 O O . VAL B 1 45 ? 11.478 25.403 1.037 1.00 33.61 45 VAL B O 1
ATOM 1454 N N . PRO B 1 46 ? 11.977 25.261 3.235 1.00 32.97 46 PRO B N 1
ATOM 1455 C CA . PRO B 1 46 ? 11.554 26.648 3.475 1.00 34.82 46 PRO B CA 1
ATOM 1456 C C . PRO B 1 46 ? 12.434 27.606 2.665 1.00 33.19 46 PRO B C 1
ATOM 1457 O O . PRO B 1 46 ? 13.579 27.279 2.365 1.00 33.12 46 PRO B O 1
ATOM 1461 N N . GLN B 1 47 ? 11.908 28.776 2.322 1.00 41.76 47 GLN B N 1
ATOM 1462 C CA . GLN B 1 47 ? 12.660 29.735 1.517 1.00 43.31 47 GLN B CA 1
ATOM 1463 C C . GLN B 1 47 ? 13.793 30.423 2.288 1.00 44.47 47 GLN B C 1
ATOM 1464 O O . GLN B 1 47 ? 14.711 30.966 1.677 1.00 43.28 47 GLN B O 1
ATOM 1470 N N . ASN B 1 48 ? 13.685 30.488 3.618 1.00 41.19 48 ASN B N 1
ATOM 1471 C CA . ASN B 1 48 ? 14.838 30.881 4.437 1.00 37.17 48 ASN B CA 1
ATOM 1472 C C . ASN B 1 48 ? 15.289 29.808 5.427 1.00 39.02 48 ASN B C 1
ATOM 1473 O O . ASN B 1 48 ? 14.484 28.995 5.891 1.00 37.60 48 ASN B O 1
ATOM 1478 N N . THR B 1 49 ? 16.593 29.784 5.691 1.00 38.27 49 THR B N 1
ATOM 1479 C CA . THR B 1 49 ? 17.212 28.836 6.615 1.00 41.91 49 THR B CA 1
ATOM 1480 C C . THR B 1 49 ? 16.628 28.896 8.026 1.00 41.65 49 THR B C 1
ATOM 1481 O O . THR B 1 49 ? 16.667 29.936 8.676 1.00 37.78 49 THR B O 1
ATOM 1485 N N . LEU B 1 50 ? 16.215 27.745 8.544 1.00 43.15 50 LEU B N 1
ATOM 1486 C CA . LEU B 1 50 ? 15.740 27.653 9.924 1.00 41.46 50 LEU B CA 1
ATOM 1487 C C . LEU B 1 50 ? 16.887 27.357 10.894 1.00 43.95 50 LEU B C 1
ATOM 1488 O O . LEU B 1 50 ? 17.835 26.645 10.556 1.00 45.66 50 LEU B O 1
ATOM 1493 N N . SER B 1 51 ? 16.778 27.902 12.104 1.00 44.64 51 SER B N 1
ATOM 1494 C CA . SER B 1 51 ? 17.685 27.590 13.203 1.00 46.88 51 SER B CA 1
ATOM 1495 C C . SER B 1 51 ? 16.880 26.882 14.292 1.00 44.98 51 SER B C 1
ATOM 1496 O O . SER B 1 51 ? 15.650 26.819 14.217 1.00 39.84 51 SER B O 1
ATOM 1499 N N . GLU B 1 52 ? 17.558 26.414 15.336 1.00 43.53 52 GLU B N 1
ATOM 1500 C CA . GLU B 1 52 ? 16.861 25.739 16.429 1.00 48.62 52 GLU B CA 1
ATOM 1501 C C . GLU B 1 52 ? 15.800 26.621 17.085 1.00 49.20 52 GLU B C 1
ATOM 1502 O O . GLU B 1 52 ? 16.046 27.786 17.413 1.00 49.60 52 GLU B O 1
ATOM 1508 N N . GLY B 1 53 ? 14.575 26.109 17.131 1.00 49.92 53 GLY B N 1
ATOM 1509 C CA . GLY B 1 53 ? 13.483 26.803 17.802 1.00 47.48 53 GLY B CA 1
ATOM 1510 C C . GLY B 1 53 ? 12.689 27.768 16.949 1.00 46.08 53 GLY B C 1
ATOM 1511 O O . GLY B 1 53 ? 11.706 28.339 17.421 1.00 46.82 53 GLY B O 1
ATOM 1512 N N . GLN B 1 54 ? 13.068 27.914 15.680 1.00 43.28 54 GLN B N 1
ATOM 1513 C CA . GLN B 1 54 ? 12.426 28.896 14.799 1.00 44.69 54 GLN B CA 1
ATOM 1514 C C . GLN B 1 54 ? 11.220 28.351 14.045 1.00 43.56 54 GLN B C 1
ATOM 1515 O O . GLN B 1 54 ? 11.060 27.144 13.907 1.00 44.78 54 GLN B O 1
ATOM 1521 N N . SER B 1 55 ? 10.376 29.248 13.549 1.00 37.11 55 SER B N 1
ATOM 1522 C CA . SER B 1 55 ? 9.264 28.846 12.696 1.00 48.54 55 SER B CA 1
ATOM 1523 C C . SER B 1 55 ? 9.245 29.685 11.423 1.00 48.62 55 SER B C 1
ATOM 1524 O O . SER B 1 55 ? 9.599 30.867 11.448 1.00 48.34 55 SER B O 1
ATOM 1527 N N . THR B 1 56 ? 8.900 29.059 10.299 1.00 45.10 56 THR B N 1
ATOM 1528 C CA . THR B 1 56 ? 8.708 29.801 9.052 1.00 41.29 56 THR B CA 1
ATOM 1529 C C . THR B 1 56 ? 7.590 29.189 8.209 1.00 42.06 56 THR B C 1
ATOM 1530 O O . THR B 1 56 ? 6.956 28.217 8.617 1.00 43.97 56 THR B O 1
ATOM 1534 N N . SER B 1 57 ? 7.322 29.800 7.059 1.00 37.66 57 SER B N 1
ATOM 1535 C CA . SER B 1 57 ? 6.334 29.296 6.105 1.00 37.91 57 SER B CA 1
ATOM 1536 C C . SER B 1 57 ? 7.004 28.268 5.183 1.00 35.50 57 SER B C 1
ATOM 1537 O O . SER B 1 57 ? 8.177 28.405 4.853 1.00 36.74 57 SER B O 1
ATOM 1540 N N . PHE B 1 58 ? 6.243 27.280 4.720 1.00 38.81 58 PHE B N 1
ATOM 1541 C CA . PHE B 1 58 ? 6.740 26.322 3.737 1.00 38.45 58 PHE B CA 1
ATOM 1542 C C . PHE B 1 58 ? 5.591 25.868 2.836 1.00 40.66 58 PHE B C 1
ATOM 1543 O O . PHE B 1 58 ? 4.419 26.052 3.178 1.00 41.47 58 PHE B O 1
ATOM 1551 N N . THR B 1 59 ? 5.930 25.469 1.616 1.00 33.67 59 THR B N 1
ATOM 1552 C CA . THR B 1 59 ? 4.957 25.006 0.634 1.00 35.12 59 THR B CA 1
ATOM 1553 C C . THR B 1 59 ? 4.906 23.492 0.673 1.00 37.02 59 THR B C 1
ATOM 1554 O O .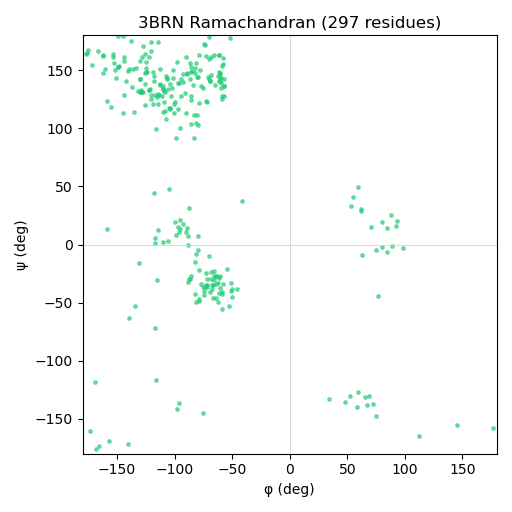 THR B 1 59 ? 5.945 22.852 0.760 1.00 36.56 59 THR B O 1
ATOM 1558 N N . TYR B 1 60 ? 3.700 22.932 0.582 1.00 34.70 60 TYR B N 1
ATOM 1559 C CA . TYR B 1 60 ? 3.502 21.486 0.458 1.00 36.18 60 TYR B CA 1
ATOM 1560 C C . TYR B 1 60 ? 2.404 21.257 -0.570 1.00 37.49 60 TYR B C 1
ATOM 1561 O O . TYR B 1 60 ? 1.746 22.205 -0.996 1.00 35.95 60 TYR B O 1
ATOM 1570 N N . GLY B 1 61 ? 2.141 19.999 -0.904 1.00 36.94 61 GLY B N 1
ATOM 1571 C CA . GLY B 1 61 ? 1.098 19.686 -1.877 1.00 36.32 61 GLY B CA 1
ATOM 1572 C C . GLY B 1 61 ? 0.978 18.214 -2.222 1.00 35.40 61 GLY B C 1
ATOM 1573 O O . GLY B 1 61 ? 1.482 17.352 -1.511 1.00 27.85 61 GLY B O 1
ATOM 1574 N N . LYS B 1 62 ? 0.397 17.943 -3.384 1.00 33.56 62 LYS B N 1
ATOM 1575 C CA . LYS B 1 62 ? 0.106 16.593 -3.809 1.00 31.60 62 LYS B CA 1
ATOM 1576 C C . LYS B 1 62 ? -0.455 16.680 -5.213 1.00 37.16 62 LYS B C 1
ATOM 1577 O O . LYS B 1 62 ? -0.790 17.769 -5.704 1.00 37.46 62 LYS B O 1
ATOM 1583 N N . LEU B 1 63 ? -0.490 15.538 -5.879 1.00 34.27 63 LEU B N 1
ATOM 1584 C CA . LEU B 1 63 ? -1.069 15.439 -7.200 1.00 38.72 63 LEU B CA 1
ATOM 1585 C C . LEU B 1 63 ? -2.579 15.552 -7.068 1.00 42.26 63 LEU B C 1
ATOM 1586 O O . LEU B 1 63 ? -3.207 14.805 -6.309 1.00 43.22 63 LEU B O 1
ATOM 1591 N N . GLN B 1 64 ? -3.152 16.532 -7.752 1.00 38.57 64 GLN B N 1
ATOM 1592 C CA . GLN B 1 64 ? -4.595 16.650 -7.802 1.00 43.88 64 GLN B CA 1
ATOM 1593 C C . GLN B 1 64 ? -5.054 16.937 -9.213 1.00 45.66 64 GLN B C 1
ATOM 1594 O O . GLN B 1 64 ? -4.769 17.998 -9.752 1.00 45.83 64 GLN B O 1
ATOM 1600 N N . ASN B 1 65 ? -5.769 15.989 -9.811 1.00 50.74 65 ASN B N 1
ATOM 1601 C CA . ASN B 1 65 ? -6.270 16.167 -11.172 1.00 52.55 65 ASN B CA 1
ATOM 1602 C C . ASN B 1 65 ? -5.140 16.389 -12.170 1.00 52.96 65 ASN B C 1
ATOM 1603 O O . ASN B 1 65 ? -5.147 17.367 -12.923 1.00 56.25 65 ASN B O 1
ATOM 1608 N N . GLY B 1 66 ? -4.135 15.523 -12.117 1.00 45.58 66 GLY B N 1
ATOM 1609 C CA . GLY B 1 66 ? -3.031 15.575 -13.063 1.00 47.54 66 GLY B CA 1
ATOM 1610 C C . GLY B 1 66 ? -2.035 16.691 -12.821 1.00 44.88 66 GLY B C 1
ATOM 1611 O O . GLY B 1 66 ? -1.015 16.762 -13.494 1.00 49.46 66 GLY B O 1
ATOM 1612 N N . GLN B 1 67 ? -2.308 17.557 -11.850 1.00 44.48 67 GLN B N 1
ATOM 1613 C CA . GLN B 1 67 ? -1.388 18.646 -11.549 1.00 43.64 67 GLN B CA 1
ATOM 1614 C C . GLN B 1 67 ? -0.965 18.652 -10.079 1.00 43.11 67 GLN B C 1
ATOM 1615 O O . GLN B 1 67 ? -1.715 18.205 -9.205 1.00 42.55 67 GLN B O 1
ATOM 1621 N N . MET B 1 68 ? 0.183 19.269 -9.805 1.00 39.66 68 MET B N 1
ATOM 1622 C CA . MET B 1 68 ? 0.685 19.415 -8.439 1.00 41.71 68 MET B CA 1
ATOM 1623 C C . MET B 1 68 ? 0.162 20.714 -7.849 1.00 43.98 68 MET B C 1
ATOM 1624 O O . MET B 1 68 ? 0.477 21.791 -8.343 1.00 45.43 68 MET B O 1
ATOM 1629 N N . ILE B 1 69 ? -0.693 20.619 -6.842 1.00 45.65 69 ILE B N 1
ATOM 1630 C CA . ILE B 1 69 ? -1.149 21.818 -6.148 1.00 41.70 69 ILE B CA 1
ATOM 1631 C C . ILE B 1 69 ? -0.128 22.185 -5.068 1.00 44.32 69 ILE B C 1
ATOM 1632 O O . ILE B 1 69 ? 0.678 21.341 -4.651 1.00 38.87 69 ILE B O 1
ATOM 1637 N N . GLN B 1 70 ? -0.015 23.480 -4.798 1.00 39.49 70 GLN B N 1
ATOM 1638 C CA . GLN B 1 70 ? 0.868 23.976 -3.755 1.00 41.95 70 GLN B CA 1
ATOM 1639 C C . GLN B 1 70 ? 0.013 24.759 -2.782 1.00 47.05 70 GLN B C 1
ATOM 1640 O O . GLN B 1 70 ? -0.843 25.539 -3.195 1.00 46.99 70 GLN B O 1
ATOM 1646 N N . LEU B 1 71 ? 0.203 24.501 -1.496 1.00 43.22 71 LEU B N 1
ATOM 1647 C CA . LEU B 1 71 ? -0.421 25.286 -0.457 1.00 46.62 71 LEU B CA 1
ATOM 1648 C C . LEU B 1 71 ? 0.676 25.747 0.486 1.00 46.35 71 LEU B C 1
ATOM 1649 O O . LEU B 1 71 ? 1.822 25.325 0.354 1.00 40.86 71 LEU B O 1
ATOM 1654 N N . THR B 1 72 ? 0.342 26.644 1.409 1.00 43.38 72 THR B N 1
ATOM 1655 C CA . THR B 1 72 ? 1.313 27.128 2.382 1.00 42.04 72 THR B CA 1
ATOM 1656 C C . THR B 1 72 ? 0.912 26.793 3.812 1.00 44.24 72 THR B C 1
ATOM 1657 O O . THR B 1 72 ? -0.270 26.833 4.168 1.00 43.33 72 THR B O 1
ATOM 1661 N N . ALA B 1 73 ? 1.893 26.419 4.626 1.00 42.18 73 ALA B N 1
ATOM 1662 C CA . ALA B 1 73 ? 1.642 26.175 6.048 1.00 44.34 73 ALA B CA 1
ATOM 1663 C C . ALA B 1 73 ? 2.810 26.715 6.855 1.00 39.15 73 ALA B C 1
ATOM 1664 O O . ALA B 1 73 ? 3.720 27.323 6.297 1.00 41.74 73 ALA B O 1
ATOM 1666 N N . THR B 1 74 ? 2.823 26.420 8.147 1.00 41.04 74 THR B N 1
ATOM 1667 C CA . THR B 1 74 ? 3.862 26.918 9.037 1.00 39.91 74 THR B CA 1
ATOM 1668 C C . THR B 1 74 ? 4.556 25.737 9.707 1.00 38.70 74 THR B C 1
ATOM 1669 O O . THR B 1 74 ? 3.901 24.813 10.196 1.00 41.29 74 THR B O 1
ATOM 1673 N N . VAL B 1 75 ? 5.883 25.752 9.715 1.00 34.37 75 VAL B N 1
ATOM 1674 C CA . VAL B 1 75 ? 6.648 24.692 10.380 1.00 39.35 75 VAL B CA 1
ATOM 1675 C C . VAL B 1 75 ? 7.489 25.269 11.515 1.00 40.06 75 VAL B C 1
ATOM 1676 O O . VAL B 1 75 ? 8.013 26.373 11.386 1.00 36.50 75 VAL B O 1
ATOM 1680 N N . THR B 1 76 ? 7.642 24.495 12.596 1.00 41.09 76 THR B N 1
ATOM 1681 C CA . THR B 1 76 ? 8.504 24.846 13.733 1.00 38.09 76 THR B CA 1
ATOM 1682 C C . THR B 1 76 ? 9.421 23.676 14.071 1.00 43.32 76 THR B C 1
ATOM 1683 O O . THR B 1 76 ? 9.011 22.517 13.976 1.00 42.76 76 THR B O 1
ATOM 1687 N N . VAL B 1 77 ? 10.664 23.969 14.446 1.00 42.89 77 VAL B N 1
ATOM 1688 C CA . VAL B 1 77 ? 11.671 22.920 14.636 1.00 39.45 77 VAL B CA 1
ATOM 1689 C C . VAL B 1 77 ? 12.354 22.952 16.015 1.00 45.69 77 VAL B C 1
ATOM 1690 O O . VAL B 1 77 ? 12.991 23.942 16.380 1.00 43.60 77 VAL B O 1
ATOM 1694 N N . ASN B 1 78 ? 12.222 21.868 16.781 1.00 41.75 78 ASN B N 1
ATOM 1695 C CA . ASN B 1 78 ? 12.722 21.840 18.162 1.00 46.58 78 ASN B CA 1
ATOM 1696 C C . ASN B 1 78 ? 13.254 20.470 18.534 1.00 45.84 78 ASN B C 1
ATOM 1697 O O . ASN B 1 78 ? 12.484 19.526 18.684 1.00 51.73 78 ASN B O 1
ATOM 1702 N N . GLY B 1 79 ? 14.561 20.379 18.756 1.00 48.22 79 GLY B N 1
ATOM 1703 C CA . GLY B 1 79 ? 15.196 19.090 19.006 1.00 44.09 79 GLY B CA 1
ATOM 1704 C C . GLY B 1 79 ? 15.160 18.276 17.729 1.00 47.03 79 GLY B C 1
ATOM 1705 O O . GLY B 1 79 ? 15.520 18.776 16.668 1.00 43.59 79 GLY B O 1
ATOM 1706 N N . ASP B 1 80 ? 14.711 17.029 17.823 1.00 41.80 80 ASP B N 1
ATOM 1707 C CA . ASP B 1 80 ? 14.461 16.224 16.626 1.00 45.18 80 ASP B CA 1
ATOM 1708 C C . ASP B 1 80 ? 12.993 16.264 16.170 1.00 43.97 80 ASP B C 1
ATOM 1709 O O . ASP B 1 80 ? 12.555 15.408 15.402 1.00 46.66 80 ASP B O 1
ATOM 1714 N N . LYS B 1 81 ? 12.260 17.294 16.592 1.00 42.21 81 LYS B N 1
ATOM 1715 C CA . LYS B 1 81 ? 10.837 17.437 16.253 1.00 44.02 81 LYS B CA 1
ATOM 1716 C C . LYS B 1 81 ? 10.546 18.511 15.190 1.00 44.22 81 LYS B C 1
ATOM 1717 O O . LYS B 1 81 ? 11.047 19.635 15.266 1.00 46.00 81 LYS B O 1
ATOM 1723 N N . ILE B 1 82 ? 9.711 18.153 14.216 1.00 40.45 82 ILE B N 1
ATOM 1724 C CA . ILE B 1 82 ? 9.201 19.091 13.216 1.00 42.66 82 ILE B CA 1
ATOM 1725 C C . ILE B 1 82 ? 7.713 19.310 13.486 1.00 42.21 82 ILE B C 1
ATOM 1726 O O . ILE B 1 82 ? 6.910 18.407 13.282 1.00 44.81 82 ILE B O 1
ATOM 1731 N N . GLU B 1 83 ? 7.338 20.524 13.876 1.00 39.22 83 GLU B N 1
ATOM 1732 C CA . GLU B 1 83 ? 5.944 20.821 14.195 1.00 41.30 83 GLU B CA 1
ATOM 1733 C C . GLU B 1 83 ? 5.251 21.636 13.101 1.00 41.66 83 GLU B C 1
ATOM 1734 O O . GLU B 1 83 ? 5.625 22.774 12.833 1.00 39.63 83 GLU B O 1
ATOM 1740 N N . VAL B 1 84 ? 4.219 21.061 12.490 1.00 42.77 84 VAL B N 1
ATOM 1741 C CA . VAL B 1 84 ? 3.467 21.758 11.451 1.00 46.24 84 VAL B CA 1
ATOM 1742 C C . VAL B 1 84 ? 2.119 22.261 11.951 1.00 46.16 84 VAL B C 1
ATOM 1743 O O . VAL B 1 84 ? 1.413 21.569 12.678 1.00 53.58 84 VAL B O 1
ATOM 1747 N N . THR B 1 85 ? 1.778 23.480 11.557 1.00 53.86 85 THR B N 1
ATOM 1748 C CA . THR B 1 85 ? 0.501 24.080 11.902 1.00 51.86 85 THR B CA 1
ATOM 1749 C C . THR B 1 85 ? -0.059 24.777 10.670 1.00 50.43 85 THR B C 1
ATOM 1750 O O . THR B 1 85 ? 0.686 25.393 9.907 1.00 57.83 85 THR B O 1
ATOM 1754 N N . GLY B 1 86 ? -1.346 24.590 10.412 1.00 52.41 86 GLY B N 1
ATOM 1755 C CA . GLY B 1 86 ? -2.006 25.268 9.296 1.00 53.21 86 GLY B CA 1
ATOM 1756 C C . GLY B 1 86 ? -2.020 24.488 7.993 1.00 57.37 86 GLY B C 1
ATOM 1757 O O . GLY B 1 86 ? -2.186 25.069 6.919 1.00 58.92 86 GLY B O 1
ATOM 1758 N N . ALA B 1 87 ? -1.740 23.191 8.076 1.00 57.60 87 ALA B N 1
ATOM 1759 C CA . ALA B 1 87 ? -1.818 22.300 6.920 1.00 61.13 87 ALA B CA 1
ATOM 1760 C C . ALA B 1 87 ? -2.904 21.244 7.126 1.00 62.52 87 ALA B C 1
ATOM 1761 O O . ALA B 1 87 ? -4.051 21.425 6.712 1.00 61.43 87 ALA B O 1
ATOM 1763 N N . LEU B 1 91 ? -1.174 17.153 7.241 1.00 76.24 91 LEU B N 1
ATOM 1764 C CA . LEU B 1 91 ? 0.251 17.334 7.503 1.00 69.91 91 LEU B CA 1
ATOM 1765 C C . LEU B 1 91 ? 0.498 17.990 8.873 1.00 67.08 91 LEU B C 1
ATOM 1766 O O . LEU B 1 91 ? 1.621 17.977 9.382 1.00 62.71 91 LEU B O 1
ATOM 1771 N N . SER B 1 92 ? -0.577 18.455 9.510 1.00 65.19 92 SER B N 1
ATOM 1772 C CA . SER B 1 92 ? -0.478 19.256 10.736 1.00 63.75 92 SER B CA 1
ATOM 1773 C C . SER B 1 92 ? -0.214 18.416 11.982 1.00 61.47 92 SER B C 1
ATOM 1774 O O . SER B 1 92 ? -1.033 17.577 12.341 1.00 63.69 92 SER B O 1
ATOM 1777 N N . GLY B 1 93 ? 0.884 18.704 12.682 1.00 57.11 93 GLY B N 1
ATOM 1778 C CA . GLY B 1 93 ? 1.256 17.947 13.880 1.00 52.11 93 GLY B CA 1
ATOM 1779 C C . GLY B 1 93 ? 2.758 17.789 14.066 1.00 52.33 93 GLY B C 1
ATOM 1780 O O . GLY B 1 93 ? 3.547 18.549 13.503 1.00 50.95 93 GLY B O 1
ATOM 1781 N N . THR B 1 94 ? 3.161 16.748 14.789 1.00 49.02 94 THR B N 1
ATOM 1782 C CA . THR B 1 94 ? 4.563 16.577 15.163 1.00 49.83 94 THR B CA 1
ATOM 1783 C C . THR B 1 94 ? 5.272 15.426 14.452 1.00 50.86 94 THR B C 1
ATOM 1784 O O . THR B 1 94 ? 4.887 14.270 14.585 1.00 48.54 94 THR B O 1
ATOM 1788 N N . THR B 1 95 ? 6.354 15.754 13.755 1.00 45.38 95 THR B N 1
ATOM 1789 C CA . THR B 1 95 ? 7.144 14.768 13.048 1.00 46.48 95 THR B CA 1
ATOM 1790 C C . THR B 1 95 ? 8.522 14.647 13.696 1.00 47.51 95 THR B C 1
ATOM 1791 O O . THR B 1 95 ? 9.122 15.646 14.100 1.00 51.32 95 THR B O 1
ATOM 1795 N N . THR B 1 96 ? 8.985 13.412 13.850 1.00 42.35 96 THR B N 1
ATOM 1796 C CA . THR B 1 96 ? 10.264 13.131 14.478 1.00 37.33 96 THR B CA 1
ATOM 1797 C C . THR B 1 96 ? 11.304 12.656 13.458 1.00 34.32 96 THR B C 1
ATOM 1798 O O . THR B 1 96 ? 11.019 11.777 12.652 1.00 33.00 96 THR B O 1
ATOM 1802 N N . VAL B 1 97 ? 12.504 13.258 13.493 1.00 39.98 97 VAL B N 1
ATOM 1803 C CA . VAL B 1 97 ? 13.622 12.839 12.635 1.00 37.63 97 VAL B CA 1
ATOM 1804 C C . VAL B 1 97 ? 14.402 11.686 13.286 1.00 45.29 97 VAL B C 1
ATOM 1805 O O . VAL B 1 97 ? 15.179 11.910 1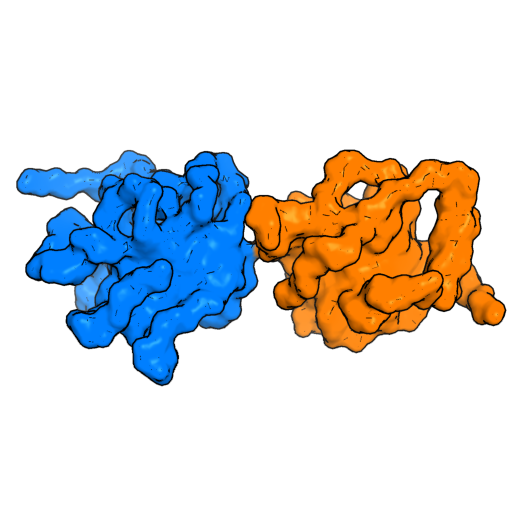4.216 1.00 46.58 97 VAL B O 1
ATOM 1809 N N . LEU B 1 98 ? 14.174 10.478 12.778 1.00 42.95 98 LEU B N 1
ATOM 1810 C CA . LEU B 1 98 ? 14.883 9.291 13.232 1.00 48.14 98 LEU B CA 1
ATOM 1811 C C . LEU B 1 98 ? 16.275 9.203 12.619 1.00 46.48 98 LEU B C 1
ATOM 1812 O O . LEU B 1 98 ? 17.253 8.974 13.330 1.00 52.03 98 LEU B O 1
ATOM 1817 N N . PHE B 1 99 ? 16.370 9.383 11.304 1.00 44.82 99 PHE B N 1
ATOM 1818 C CA . PHE B 1 99 ? 17.684 9.376 10.664 1.00 44.73 99 PHE B CA 1
ATOM 1819 C C . PHE B 1 99 ? 17.649 10.408 9.533 1.00 43.93 99 PHE B C 1
ATOM 1820 O O . PHE B 1 99 ? 16.564 10.768 9.031 1.00 45.11 99 PHE B O 1
ATOM 1828 N N . SER B 1 100 ? 18.827 10.882 9.136 1.00 44.20 100 SER B N 1
ATOM 1829 C CA . SER B 1 100 ? 18.955 11.761 7.979 1.00 51.37 100 SER B CA 1
ATOM 1830 C C . SER B 1 100 ? 20.416 12.105 7.697 1.00 49.34 100 SER B C 1
ATOM 1831 O O . SER B 1 100 ? 21.285 11.914 8.548 1.00 49.45 100 SER B O 1
ATOM 1834 N N . ASP B 1 101 ? 20.677 12.614 6.497 1.00 46.53 101 ASP B N 1
ATOM 1835 C CA . ASP B 1 101 ? 22.015 13.045 6.112 1.00 48.33 101 ASP B CA 1
ATOM 1836 C C . ASP B 1 101 ? 21.974 14.542 5.843 1.00 44.58 101 ASP B C 1
ATOM 1837 O O . ASP B 1 101 ? 22.963 15.132 5.393 1.00 39.26 101 ASP B O 1
ATOM 1842 N N . TYR B 1 102 ? 20.812 15.136 6.129 1.00 44.88 102 TYR B N 1
ATOM 1843 C CA . TYR B 1 102 ? 20.589 16.579 5.998 1.00 44.38 102 TYR B CA 1
ATOM 1844 C C . TYR B 1 102 ? 20.959 17.066 4.603 1.00 44.75 102 TYR B C 1
ATOM 1845 O O . TYR B 1 102 ? 21.426 18.198 4.433 1.00 41.85 102 TYR B O 1
ATOM 1854 N N . ARG B 1 103 ? 20.750 16.211 3.607 1.00 47.20 103 ARG B N 1
ATOM 1855 C CA . ARG B 1 103 ? 21.134 16.524 2.236 1.00 47.24 103 ARG B CA 1
ATOM 1856 C C . ARG B 1 103 ? 20.024 16.161 1.256 1.00 46.21 103 ARG B C 1
ATOM 1857 O O . ARG B 1 103 ? 19.659 16.960 0.393 1.00 48.61 103 ARG B O 1
ATOM 1865 N N . SER B 1 104 ? 19.592 14.927 1.364 1.00 44.05 104 SER B N 1
ATOM 1866 C CA . SER B 1 104 ? 18.929 14.275 0.286 1.00 38.46 104 SER B CA 1
ATOM 1867 C C . SER B 1 104 ? 18.094 13.123 0.706 1.00 31.53 104 SER B C 1
ATOM 1868 O O . SER B 1 104 ? 17.661 12.404 -0.098 1.00 38.57 104 SER B O 1
ATOM 1871 N N . CYS B 1 105 ? 17.819 12.971 1.972 1.00 34.60 105 CYS B N 1
ATOM 1872 C CA . CYS B 1 105 ? 16.916 11.940 2.470 1.00 36.89 105 CYS B CA 1
ATOM 1873 C C . CYS B 1 105 ? 16.644 12.141 3.957 1.00 41.31 105 CYS B C 1
ATOM 1874 O O . CYS B 1 105 ? 17.455 12.730 4.672 1.00 42.60 105 CYS B O 1
ATOM 1877 N N . ASP B 1 106 ? 15.499 11.647 4.416 1.00 39.08 106 ASP B N 1
ATOM 1878 C CA . ASP B 1 106 ? 15.177 11.654 5.834 1.00 37.27 106 ASP B CA 1
ATOM 1879 C C . ASP B 1 106 ? 14.268 10.477 6.066 1.00 36.94 106 ASP B C 1
ATOM 1880 O O . ASP B 1 106 ? 13.561 10.040 5.157 1.00 40.21 106 ASP B O 1
ATOM 1885 N N . VAL B 1 107 ? 14.341 9.922 7.269 1.00 40.63 107 VAL B N 1
ATOM 1886 C CA . VAL B 1 107 ? 13.386 8.927 7.719 1.00 38.19 107 VAL B CA 1
ATOM 1887 C C . VAL B 1 107 ? 12.745 9.499 8.960 1.00 35.05 107 VAL B C 1
ATOM 1888 O O . VAL B 1 107 ? 13.449 9.950 9.874 1.00 37.82 107 VAL B O 1
ATOM 1892 N N . MET B 1 108 ? 11.417 9.513 8.999 1.00 37.52 108 MET B N 1
ATOM 1893 C CA . MET B 1 108 ? 10.705 10.160 10.103 1.00 39.99 108 MET B CA 1
ATOM 1894 C C . MET B 1 108 ? 9.735 9.193 10.725 1.00 39.98 108 MET B C 1
ATOM 1895 O O . MET B 1 108 ? 9.243 8.297 10.061 1.00 38.40 108 MET B O 1
ATOM 1900 N N . ARG B 1 109 ? 9.284 9.536 11.923 1.00 41.33 109 ARG B N 1
ATOM 1901 C CA . ARG B 1 109 ? 8.054 8.978 12.450 1.00 45.63 109 ARG B CA 1
ATOM 1902 C C . ARG B 1 109 ? 6.990 10.048 12.242 1.00 45.31 109 ARG B C 1
ATOM 1903 O O . ARG B 1 109 ? 7.179 11.198 12.649 1.00 50.18 109 ARG B O 1
ATOM 1911 N N . GLY B 1 110 ? 5.939 9.721 11.498 1.00 51.80 110 GLY B N 1
ATOM 1912 C CA . GLY B 1 110 ? 4.901 10.712 11.188 1.00 48.99 110 GLY B CA 1
ATOM 1913 C C . GLY B 1 110 ? 4.098 11.050 12.421 1.00 54.07 110 GLY B C 1
ATOM 1914 O O . GLY B 1 110 ? 4.337 10.481 13.481 1.00 56.91 110 GLY B O 1
ATOM 1915 N N . PRO B 1 111 ? 3.128 11.973 12.294 1.00 58.31 111 PRO B N 1
ATOM 1916 C CA . PRO B 1 111 ? 2.312 12.368 13.440 1.00 59.98 111 PRO B CA 1
ATOM 1917 C C . PRO B 1 111 ? 1.681 11.178 14.160 1.00 64.68 111 PRO B C 1
ATOM 1918 O O . PRO B 1 111 ? 1.829 11.040 15.381 1.00 67.48 111 PRO B O 1
ATOM 1922 N N . ASP B 1 112 ? 0.985 10.330 13.410 1.00 63.79 112 ASP B N 1
ATOM 1923 C CA . ASP B 1 112 ? 0.331 9.159 13.983 1.00 65.53 112 ASP B CA 1
ATOM 1924 C C . ASP B 1 112 ? 1.266 7.980 13.735 1.00 64.74 112 ASP B C 1
ATOM 1925 O O . ASP B 1 112 ? 2.487 8.113 13.833 1.00 64.33 112 ASP B O 1
ATOM 1930 N N . GLY B 1 113 ? 0.687 6.828 13.413 1.00 64.44 113 GLY B N 1
ATOM 1931 C CA . GLY B 1 113 ? 1.449 5.899 12.600 1.00 63.87 113 GLY B CA 1
ATOM 1932 C C . GLY B 1 113 ? 1.568 6.352 11.158 1.00 63.04 113 GLY B C 1
ATOM 1933 O O . GLY B 1 113 ? 0.564 6.579 10.484 1.00 61.33 113 GLY B O 1
ATOM 1934 N N . ASN B 1 114 ? 2.803 6.485 10.685 1.00 20.00 114 ASN B N 1
ATOM 1935 C CA . ASN B 1 114 ? 3.917 5.715 11.224 1.00 20.00 114 ASN B CA 1
ATOM 1936 C C . ASN B 1 114 ? 5.265 6.219 10.719 1.00 20.00 114 ASN B C 1
ATOM 1937 O O . ASN B 1 114 ? 5.639 7.367 10.961 1.00 53.11 114 ASN B O 1
ATOM 1942 N N . TYR B 1 115 ? 5.990 5.355 10.017 1.00 48.21 115 TYR B N 1
ATOM 1943 C CA . TYR B 1 115 ? 7.291 5.711 9.478 1.00 45.85 115 TYR B CA 1
ATOM 1944 C C . TYR B 1 115 ? 7.151 6.233 8.059 1.00 45.34 115 TYR B C 1
ATOM 1945 O O . TYR B 1 115 ? 6.257 5.808 7.315 1.00 45.73 115 TYR B O 1
ATOM 1954 N N . GLU B 1 116 ? 7.930 7.273 7.751 1.00 39.02 116 GLU B N 1
ATOM 1955 C CA . GLU B 1 116 ? 7.884 7.879 6.443 1.00 34.96 116 GLU B CA 1
ATOM 1956 C C . GLU B 1 116 ? 9.315 7.952 5.946 1.00 38.63 116 GLU B C 1
ATOM 1957 O O . GLU B 1 116 ? 10.230 8.305 6.708 1.00 41.04 116 GLU B O 1
ATOM 1963 N N . LEU B 1 117 ? 9.521 7.528 4.690 1.00 35.45 117 LEU B N 1
ATOM 1964 C CA . LEU B 1 117 ? 10.776 7.815 4.011 1.00 37.09 117 LEU B CA 1
ATOM 1965 C C . LEU B 1 117 ? 10.543 9.020 3.098 1.00 37.75 117 LEU B C 1
ATOM 1966 O O . LEU B 1 117 ? 9.594 9.035 2.314 1.00 37.57 117 LEU B O 1
ATOM 1971 N N . TRP B 1 118 ? 11.332 10.082 3.300 1.00 32.12 118 TRP B N 1
ATOM 1972 C CA . TRP B 1 118 ? 11.263 11.247 2.431 1.00 35.44 118 TRP B CA 1
ATOM 1973 C C . TRP B 1 118 ? 12.551 11.363 1.645 1.00 34.04 118 TRP B C 1
ATOM 1974 O O . TRP B 1 118 ? 13.641 11.244 2.194 1.00 43.46 118 TRP B O 1
ATOM 1985 N N . VAL B 1 119 ? 12.429 11.688 0.373 1.00 35.20 119 VAL B N 1
ATOM 1986 C CA . VAL B 1 119 ? 13.585 11.736 -0.485 1.00 33.39 119 VAL B CA 1
ATOM 1987 C C . VAL B 1 119 ? 13.564 13.029 -1.262 1.00 35.35 119 VAL B C 1
ATOM 1988 O O . VAL B 1 119 ? 12.524 13.425 -1.778 1.00 30.18 119 VAL B O 1
ATOM 1992 N N . HIS B 1 120 ? 14.701 13.715 -1.279 1.00 32.91 120 HIS B N 1
ATOM 1993 C CA . HIS B 1 120 ? 14.841 14.968 -1.997 1.00 36.01 120 HIS B CA 1
ATOM 1994 C C . HIS B 1 120 ? 14.605 14.783 -3.497 1.00 40.29 120 HIS B C 1
ATOM 1995 O O . HIS B 1 120 ? 14.904 13.722 -4.061 1.00 41.56 120 HIS B O 1
ATOM 2002 N N . SER B 1 121 ? 14.079 15.823 -4.140 1.00 39.85 121 SER B N 1
ATOM 2003 C CA . SER B 1 121 ? 13.854 15.817 -5.583 1.00 42.36 121 SER B CA 1
ATOM 2004 C C . SER B 1 121 ? 15.094 15.411 -6.396 1.00 47.39 121 SER B C 1
ATOM 2005 O O . SER B 1 121 ? 14.987 14.684 -7.389 1.00 43.98 121 SER B O 1
ATOM 2008 N N . SER B 1 122 ? 16.267 15.883 -5.980 1.00 47.43 122 SER B N 1
ATOM 2009 C CA . SER B 1 122 ? 17.513 15.535 -6.673 1.00 47.51 122 SER B CA 1
ATOM 2010 C C . SER B 1 122 ? 17.839 14.042 -6.607 1.00 46.58 122 SER B C 1
ATOM 2011 O O . SER B 1 122 ? 18.486 13.498 -7.512 1.00 51.61 122 SER B O 1
ATOM 2014 N N . ALA B 1 123 ? 17.364 13.369 -5.565 1.00 42.05 123 ALA B N 1
ATOM 2015 C CA . ALA B 1 123 ? 17.708 11.963 -5.363 1.00 38.51 123 ALA B CA 1
ATOM 2016 C C . ALA B 1 123 ? 16.559 10.979 -5.580 1.00 38.73 123 ALA B C 1
ATOM 2017 O O . ALA B 1 123 ? 16.765 9.769 -5.505 1.00 30.11 123 ALA B O 1
ATOM 2019 N N . ILE B 1 124 ? 15.388 11.478 -5.971 1.00 36.10 124 ILE B N 1
ATOM 2020 C CA . ILE B 1 124 ? 14.200 10.615 -6.069 1.00 39.22 124 ILE B CA 1
ATOM 2021 C C . ILE B 1 124 ? 14.313 9.468 -7.083 1.00 39.53 124 ILE B C 1
ATOM 2022 O O . ILE B 1 124 ? 13.729 8.388 -6.893 1.00 33.03 124 ILE B O 1
ATOM 2027 N N . ASN B 1 125 ? 15.043 9.709 -8.170 1.00 44.24 125 ASN B N 1
ATOM 2028 C CA . ASN B 1 125 ? 15.152 8.733 -9.253 1.00 47.09 125 ASN B CA 1
ATOM 2029 C C . ASN B 1 125 ? 16.275 7.712 -9.081 1.00 51.59 125 ASN B C 1
ATOM 2030 O O . ASN B 1 125 ? 16.808 7.184 -10.061 1.00 51.29 125 ASN B O 1
ATOM 2035 N N . LEU B 1 126 ? 16.574 7.381 -7.828 1.00 55.98 126 LEU B N 1
ATOM 2036 C CA . LEU B 1 126 ? 17.546 6.337 -7.514 1.00 51.98 126 LEU B CA 1
ATOM 2037 C C . LEU B 1 126 ? 16.828 5.030 -7.217 1.00 55.28 126 LEU B C 1
ATOM 2038 O O . LEU B 1 126 ? 15.638 5.021 -6.906 1.00 53.86 126 LEU B O 1
ATOM 2043 N N . GLN B 1 127 ? 17.548 3.923 -7.376 1.00 61.28 127 GLN B N 1
ATOM 2044 C CA . GLN B 1 127 ? 17.042 2.604 -7.006 1.00 63.71 127 GLN B CA 1
ATOM 2045 C C . GLN B 1 127 ? 17.610 2.242 -5.635 1.00 62.14 127 GLN B C 1
ATOM 2046 O O . GLN B 1 127 ? 17.520 1.076 -5.194 1.00 65.37 127 GLN B O 1
ATOM 2052 N N . SER B 1 128 ? 18.266 3.236 -5.009 1.00 59.46 128 SER B N 1
ATOM 2053 C CA . SER B 1 128 ? 18.886 3.072 -3.697 1.00 52.73 128 SER B CA 1
ATOM 2054 C C . SER B 1 128 ? 19.069 4.425 -3.023 1.00 51.07 128 SER B C 1
ATOM 2055 O O . SER B 1 128 ? 19.696 5.328 -3.580 1.00 52.41 128 SER B O 1
ATOM 2058 N N . TYR B 1 129 ? 18.515 4.563 -1.824 1.00 43.31 129 TYR B N 1
ATOM 2059 C CA . TYR B 1 129 ? 18.680 5.781 -1.043 1.00 41.87 129 TYR B CA 1
ATOM 2060 C C . TYR B 1 129 ? 19.672 5.571 0.094 1.00 41.96 129 TYR B C 1
ATOM 2061 O O . TYR B 1 129 ? 19.402 5.931 1.240 1.00 44.23 129 TYR B O 1
ATOM 2070 N N . GLY B 1 130 ? 20.821 4.986 -0.229 1.00 44.07 130 GLY B N 1
ATOM 2071 C CA . GLY B 1 130 ? 21.882 4.802 0.743 1.00 42.68 130 GLY B CA 1
ATOM 2072 C C . GLY B 1 130 ? 21.352 4.529 2.137 1.00 42.48 130 GLY B C 1
ATOM 2073 O O . GLY B 1 130 ? 20.459 3.702 2.321 1.00 48.58 130 GLY B O 1
ATOM 2074 N N . CYS B 1 131 ? 21.905 5.228 3.123 1.00 46.54 131 CYS B N 1
ATOM 2075 C CA . CYS B 1 131 ? 21.663 4.903 4.520 1.00 52.59 131 CYS B CA 1
ATOM 2076 C C . CYS B 1 131 ? 20.213 5.116 4.941 1.00 52.20 131 CYS B C 1
ATOM 2077 O O . CYS B 1 131 ? 19.739 4.461 5.870 1.00 56.25 131 CYS B O 1
ATOM 2080 N N . CYS B 1 132 ? 19.502 6.022 4.273 1.00 48.90 132 CYS B N 1
ATOM 2081 C CA . CYS B 1 132 ? 18.062 6.147 4.545 1.00 46.28 132 CYS B CA 1
ATOM 2082 C C . CYS B 1 132 ? 17.340 4.887 4.088 1.00 41.47 132 CYS B C 1
ATOM 2083 O O . CYS B 1 132 ? 16.360 4.459 4.701 1.00 40.05 132 CYS B O 1
ATOM 2086 N N . ASP B 1 133 ? 17.692 4.438 2.872 1.00 39.96 133 ASP B N 1
ATOM 2087 C CA . ASP B 1 133 ? 17.190 3.175 2.365 1.00 48.23 133 ASP B CA 1
ATOM 2088 C C . ASP B 1 133 ? 17.322 2.137 3.477 1.00 48.79 133 ASP B C 1
ATOM 2089 O O . ASP B 1 133 ? 16.398 1.361 3.721 1.00 53.64 133 ASP B O 1
ATOM 2094 N N . THR B 1 134 ? 18.421 2.216 4.239 1.00 47.15 134 THR B N 1
ATOM 2095 C CA . THR B 1 134 ? 18.686 1.204 5.262 1.00 48.99 134 THR B CA 1
ATOM 2096 C C . THR B 1 134 ? 17.907 1.497 6.541 1.00 47.64 134 THR B C 1
ATOM 2097 O O . THR B 1 134 ? 17.348 0.576 7.146 1.00 45.96 134 THR B O 1
ATOM 2101 N N . LYS B 1 135 ? 17.873 2.763 6.944 1.00 47.69 135 LYS B N 1
ATOM 2102 C CA . LYS B 1 135 ? 17.238 3.151 8.198 1.00 44.06 135 LYS B CA 1
ATOM 2103 C C . LYS B 1 135 ? 15.730 2.934 8.142 1.00 44.97 135 LYS B C 1
ATOM 2104 O O . LYS B 1 135 ? 15.108 2.575 9.142 1.00 44.98 135 LYS B O 1
ATOM 2110 N N . PHE B 1 136 ? 15.148 3.154 6.968 1.00 48.61 136 PHE B N 1
ATOM 2111 C CA . PHE B 1 136 ? 13.723 2.923 6.763 1.00 48.64 136 PHE B CA 1
ATOM 2112 C C . PHE B 1 136 ? 13.409 1.432 6.707 1.00 50.28 136 PHE B C 1
ATOM 2113 O O . PHE B 1 136 ? 12.350 0.993 7.157 1.00 54.04 136 PHE B O 1
ATOM 2121 N N . ALA B 1 137 ? 14.335 0.657 6.151 1.00 44.00 137 ALA B N 1
ATOM 2122 C CA . ALA B 1 137 ? 14.233 -0.793 6.177 1.00 48.13 137 ALA B CA 1
ATOM 2123 C C . ALA B 1 137 ? 14.157 -1.347 7.599 1.00 48.55 137 ALA B C 1
ATOM 2124 O O . ALA B 1 137 ? 13.425 -2.303 7.858 1.00 47.67 137 ALA B O 1
ATOM 2126 N N . GLN B 1 138 ? 14.836 -0.694 8.542 1.00 51.50 138 GLN B N 1
ATOM 2127 C CA . GLN B 1 138 ? 14.957 -1.253 9.892 1.00 54.93 138 GLN B CA 1
ATOM 2128 C C . GLN B 1 138 ? 13.815 -0.853 10.822 1.00 57.02 138 GLN B C 1
ATOM 2129 O O . GLN B 1 138 ? 13.427 -1.619 11.707 1.00 56.04 138 GLN B O 1
ATOM 2135 N N . VAL B 1 139 ? 13.293 0.355 10.616 1.00 61.44 139 VAL B N 1
ATOM 2136 C CA . VAL B 1 139 ? 12.237 0.926 11.459 1.00 60.55 139 VAL B CA 1
ATOM 2137 C C . VAL B 1 139 ? 10.850 0.490 10.996 1.00 58.81 139 VAL B C 1
ATOM 2138 O O . VAL B 1 139 ? 9.897 0.431 11.792 1.00 55.63 139 VAL B O 1
ATOM 2142 N N . ALA B 1 140 ? 10.734 0.183 9.709 1.00 58.69 140 ALA B N 1
ATOM 2143 C CA . ALA B 1 140 ? 9.467 -0.261 9.141 1.00 58.95 140 ALA B CA 1
ATOM 2144 C C . ALA B 1 140 ? 9.574 -1.678 8.590 1.00 56.88 140 ALA B C 1
ATOM 2145 O O . ALA B 1 140 ? 9.089 -1.966 7.496 1.00 58.15 140 ALA B O 1
ATOM 2147 N N . GLY B 1 141 ? 10.212 -2.560 9.353 1.00 55.99 141 GLY B N 1
ATOM 2148 C CA . GLY B 1 141 ? 10.453 -3.929 8.898 1.00 58.34 141 GLY B CA 1
ATOM 2149 C C . GLY B 1 141 ? 9.226 -4.803 9.070 1.00 58.67 141 GLY B C 1
ATOM 2150 O O . GLY B 1 141 ? 8.489 -4.663 10.047 1.00 55.93 141 GLY B O 1
ATOM 2151 N N . GLY B 1 142 ? 9.015 -5.722 8.130 1.00 62.28 142 GLY B N 1
ATOM 2152 C CA . GLY B 1 142 ? 7.852 -6.605 8.166 1.00 62.14 142 GLY B CA 1
ATOM 2153 C C . GLY B 1 142 ? 6.566 -5.920 7.726 1.00 64.99 142 GLY B C 1
ATOM 2154 O O . GLY B 1 142 ? 5.805 -6.471 6.930 1.00 67.66 142 GLY B O 1
ATOM 2155 N N . ARG B 1 143 ? 6.348 -4.697 8.208 1.00 61.82 143 ARG B N 1
ATOM 2156 C CA . ARG B 1 143 ? 5.116 -3.959 7.932 1.00 64.30 143 ARG B CA 1
ATOM 2157 C C . ARG B 1 143 ? 4.841 -3.734 6.449 1.00 65.44 143 ARG B C 1
ATOM 2158 O O . ARG B 1 143 ? 5.771 -3.669 5.642 1.00 65.14 143 ARG B O 1
ATOM 2166 N N . PRO B 1 144 ? 3.572 -3.439 6.121 1.00 66.00 144 PRO B N 1
ATOM 2167 C CA . PRO B 1 144 ? 3.155 -3.051 4.775 1.00 62.02 144 PRO B CA 1
ATOM 2168 C C . PRO B 1 144 ? 3.677 -1.657 4.407 1.00 59.80 144 PRO B C 1
ATOM 2169 O O . PRO B 1 144 ? 3.704 -0.754 5.247 1.00 58.64 144 PRO B O 1
ATOM 2173 N N . ILE B 1 145 ? 4.073 -1.487 3.151 1.00 55.15 145 ILE B N 1
ATOM 2174 C CA . ILE B 1 145 ? 4.623 -0.224 2.693 1.00 50.97 145 ILE B CA 1
ATOM 2175 C C . ILE B 1 145 ? 3.755 0.363 1.584 1.00 48.51 145 ILE B C 1
ATOM 2176 O O . ILE B 1 145 ? 3.451 -0.319 0.614 1.00 45.94 145 ILE B O 1
ATOM 2181 N N . HIS B 1 146 ? 3.238 1.571 1.803 1.00 46.33 146 HIS B N 1
ATOM 2182 C CA . HIS B 1 146 ? 2.491 2.284 0.763 1.00 45.26 146 HIS B CA 1
ATOM 2183 C C . HIS B 1 146 ? 3.444 3.155 -0.055 1.00 45.07 146 HIS B C 1
ATOM 2184 O O . HIS B 1 146 ? 4.262 3.882 0.505 1.00 41.22 146 HIS B O 1
ATOM 2191 N N . HIS B 1 147 ? 3.362 3.045 -1.378 1.00 35.84 147 HIS B N 1
ATOM 2192 C CA . HIS B 1 147 ? 4.249 3.785 -2.262 1.00 38.11 147 HIS B CA 1
ATOM 2193 C C . HIS B 1 147 ? 3.556 5.034 -2.791 1.00 36.25 147 HIS B C 1
ATOM 2194 O O . HIS B 1 147 ? 2.829 4.991 -3.778 1.00 40.29 147 HIS B O 1
ATOM 2201 N N . THR B 1 148 ? 3.730 6.134 -2.072 1.00 36.57 148 THR B N 1
ATOM 2202 C CA . THR B 1 148 ? 3.032 7.373 -2.378 1.00 38.48 148 THR B CA 1
ATOM 2203 C C . THR B 1 148 ? 3.661 8.074 -3.575 1.00 39.48 148 THR B C 1
ATOM 2204 O O . THR B 1 148 ? 2.972 8.733 -4.366 1.00 36.35 148 THR B O 1
ATOM 2208 N N . TRP B 1 149 ? 4.975 7.950 -3.702 1.00 39.69 149 TRP B N 1
ATOM 2209 C CA . TRP B 1 149 ? 5.629 8.458 -4.887 1.00 35.65 149 TRP B CA 1
ATOM 2210 C C . TRP B 1 149 ? 5.583 7.401 -5.966 1.00 36.62 149 TRP B C 1
ATOM 2211 O O . TRP B 1 149 ? 5.943 6.242 -5.735 1.00 33.72 149 TRP B O 1
ATOM 2222 N N . GLN B 1 150 ? 5.100 7.796 -7.139 1.00 33.17 150 GLN B N 1
ATOM 2223 C CA . GLN B 1 150 ? 5.099 6.914 -8.295 1.00 40.49 150 GLN B CA 1
ATOM 2224 C C . GLN B 1 150 ? 5.915 7.540 -9.418 1.00 39.20 150 GLN B C 1
ATOM 2225 O O . GLN B 1 150 ? 6.206 8.736 -9.409 1.00 38.88 150 GLN B O 1
ATOM 2231 N N . THR B 1 151 ? 6.223 6.731 -10.415 1.00 33.25 151 THR B N 1
ATOM 2232 C CA . THR B 1 151 ? 7.003 7.165 -11.571 1.00 41.82 151 THR B CA 1
ATOM 2233 C C . THR B 1 151 ? 6.303 8.30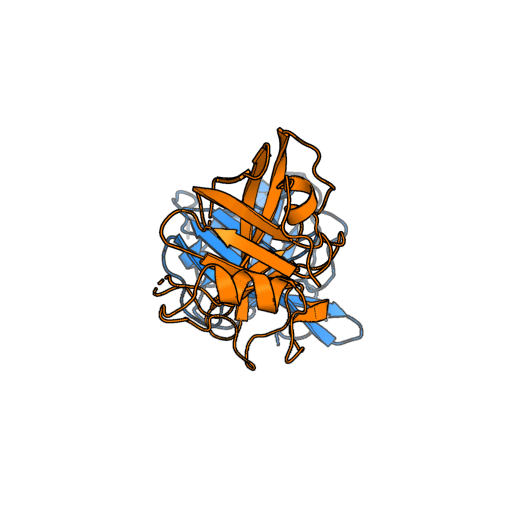2 -12.346 1.00 43.69 151 THR B C 1
ATOM 2234 O O . THR B 1 151 ? 6.952 9.197 -12.916 1.00 38.48 151 THR B O 1
ATOM 2238 N N . TYR B 1 152 ? 4.975 8.324 -12.249 1.00 47.15 152 TYR B N 1
ATOM 2239 C CA . TYR B 1 152 ? 4.151 9.282 -12.971 1.00 47.59 152 TYR B CA 1
ATOM 2240 C C . TYR B 1 152 ? 3.902 10.577 -12.205 1.00 49.37 152 TYR B C 1
ATOM 2241 O O . TYR B 1 152 ? 3.054 11.384 -12.598 1.00 52.58 152 TYR B O 1
ATOM 2250 N N . CYS B 1 153 ? 4.615 10.776 -11.100 1.00 45.94 153 CYS B N 1
ATOM 2251 C CA . CYS B 1 153 ? 4.517 12.043 -10.380 1.00 45.77 153 CYS B CA 1
ATOM 2252 C C . CYS B 1 153 ? 5.287 13.130 -11.132 1.00 42.98 153 CYS B C 1
ATOM 2253 O O . CYS B 1 153 ? 6.394 12.892 -11.615 1.00 38.52 153 CYS B O 1
ATOM 2256 N N . PRO B 1 154 ? 4.673 14.311 -11.283 1.00 42.17 154 PRO B N 1
ATOM 2257 C CA . PRO B 1 154 ? 5.313 15.462 -11.909 1.00 42.95 154 PRO B CA 1
ATOM 2258 C C . PRO B 1 154 ? 6.487 15.968 -11.074 1.00 43.04 154 PRO B C 1
ATOM 2259 O O . PRO B 1 154 ? 6.537 15.728 -9.868 1.00 45.90 154 PRO B O 1
ATOM 2263 N N . PRO B 1 155 ? 7.361 16.779 -11.679 1.00 42.06 155 PRO B N 1
ATOM 2264 C CA . PRO B 1 155 ? 8.423 17.424 -10.914 1.00 40.26 155 PRO B CA 1
ATOM 2265 C C . PRO B 1 155 ? 7.807 18.332 -9.861 1.00 42.44 155 PRO B C 1
ATOM 2266 O O . PRO B 1 155 ? 6.623 18.643 -9.948 1.00 37.91 155 PRO B O 1
ATOM 2270 N N . LEU B 1 156 ? 8.585 18.733 -8.862 1.00 38.71 156 LEU B N 1
ATOM 2271 C CA . LEU B 1 156 ? 8.079 19.615 -7.823 1.00 39.84 156 LEU B CA 1
ATOM 2272 C C . LEU B 1 156 ? 8.045 21.033 -8.377 1.00 41.72 156 LEU B C 1
ATOM 2273 O O . LEU B 1 156 ? 8.857 21.379 -9.229 1.00 43.42 156 LEU B O 1
ATOM 2278 N N . PRO B 1 157 ? 7.106 21.863 -7.899 1.00 40.86 157 PRO B N 1
ATOM 2279 C CA . PRO B 1 157 ? 7.097 23.240 -8.375 1.00 42.49 157 PRO B CA 1
ATOM 2280 C C . PRO B 1 157 ? 8.380 23.963 -7.953 1.00 47.53 157 PRO B C 1
ATOM 2281 O O . PRO B 1 157 ? 8.928 23.663 -6.889 1.00 44.85 157 PRO B O 1
#

CATH classification: 2.40.128.20

Radius of gyration: 22.76 Å; Cα contacts (8 Å, |Δi|>4): 732; chains: 2; bounding box: 59×66×49 Å

Secondary structure (DSSP, 8-state):
----------HHHHHHTTSSSEEEEEEESSTTPPTT-EEEPPSS---TT-EEEEEEEEEETTEEEEEEEEEEEETTEEEEESSHHHH-EEEEEEEE-SSSEEEEE-TTS-EEEEEETTTTTSS--THHHHHHHHHHTTS--EE---TTSPPP-/---------HHHHHHTTSSSEEEEEEB---PPTT-EEE--SS---TT-EEEEEEEEEETTEEEEEEEEEEEETTEEEEE----EEEEEEEE-SSSEEEEE-SSS-EEEEEETTTTT-S--HHHHHHHHHHT-SS--B----TTPPPP-

Organism: Argas monolakensis (NCBI:txid34602)

Foldseek 3Di:
DDDDQDDQDWPLLQLCFQVFAWKWFFKKLDPDDAARKIWGRFPDRDDAFDKGKTWIFHDDPNDTDTDIWMWTTHRQWTATDDPPDFQHGIKGFSDDPSYFWTWIQGRVRMITIMGGLVCNPPPDPPPSVVVSCVVCPPRDMDGRYDPSRDRGD/DDDLDDDDWQQLQLCQQNFAWKWFFKFQDVDAAGKIWTRFNDRDDAFDKDKTWIFHDDPLDTDIDIWMWTIHRQWIATDDDLHGIKGFSDDPSHFWTWIARRPDGITIMGGLVPNPDPDPPVSSVVSCVRQPPHDMDGRYDPSHDGDD

Sequence (301 aa):
AQCDFGGPFQAYKSVNGPGNGGYYLRKTTKPGTPECAYVLVPQNTLSEGQSTSFTYGKLQNGQMIQLTATVTVNGDKIEVTGAGQDLSGTTTVLFSDYRSCDVMRGPDGNYELWVHSSAINLQSYGCCDTKFAQVAGGRPIHHTWQTYCPPLPQCDFGGPFQAYKSVNGPGNGGYYLRKTTKGTPECAYVLVPQNTLSEGQSTSFTYGKLQNGQMIQLTATVTVNGDKIEVTGALSGTTTVLFSDYRSCDVMRGPDGNYELWVHSSAINLQSYGCCDTKFAQVAGGRPIHHTWQTYCPPLP

Solvent-accessible surface area: 14633 Å² total; per-residue (Å²): 151,187,44,111,54,51,50,130,25,68,0,46,75,2,23,24,14,50,59,87,38,0,7,6,10,36,36,0,20,54,88,80,34,45,80,0,15,3,29,34,26,10,189,61,119,3,52,93,36,84,23,7,19,15,27,24,6,62,22,82,144,59,131,23,45,104,80,68,5,1,4,23,0,74,43,52,84,15,58,6,21,34,3,50,182,65,31,36,24,57,9,12,3,27,12,7,52,59,172,30,5,4,0,10,93,2,47,106,40,16,28,15,0,18,0,3,37,91,10,6,97,108,179,73,22,44,42,0,37,68,28,6,65,120,33,2,52,87,125,102,59,58,96,12,26,72,110,122,14,28,113,31,80,231,29,119,59,47,49,122,26,59,0,49,80,3,23,20,8,38,57,88,39,0,9,9,10,39,31,1,26,107,102,24,55,89,0,14,2,30,33,19,11,194,86,108,2,58,91,38,84,67,25,60,16,28,31,6,62,36,49,107,59,79,25,2,23,41,71,5,54,5,30,0,79,39,49,85,14,80,11,67,67,48,97,63,25,65,19,22,3,40,15,6,61,38,138,30,9,2,0,15,138,2,63,101,34,56,45,18,0,20,0,4,38,95,12,8,120,92,183,63,14,46,40,0,54,57,23,6,62,118,34,4,46,92,104,100,68,87,92,6,34,64,122,118,17,35,114,27,85

Nearest PDB structures (foldseek):
  3brn-assembly2_B  TM=1.007E+00  e=2.796E-30  Argas monolakensis
  3brn-assembly1_A  TM=9.953E-01  e=5.750E-27  Argas monolakensis
  7q18-assembly1_AAA  TM=6.530E-01  e=6.392E-04  Bos taurus
  6rwr-assembly1_A-2  TM=6.513E-01  e=1.402E-03  Bos taurus
  3ueu-assembly1_A-2  TM=6.441E-01  e=1.754E-03  Bos taurus